Protein AF-A0A934VX30-F1 (afdb_monomer)

Sequence (200 aa):
MTDPTPDWPLPFYFNGYEMPKWTAQWHLCSLGEYLNHFRDEWDEFVGFQHIWQLQCRLDHEKTVESEDPLIFQIFAQQVLICLIENRPAILEQITNATHSETSAEEVYHGLISGIGAMLDHVKTDGFAYWTSGNDDDLAELRSLIQHHQSPDGLEPPHAIQRRSEQERRIQSQQKELRYLAQSGLLDKPLRKIANQVSTP

Secondary structure (DSSP, 8-state):
-PPPPTTPSPPEEETTEEPPTTTT-GGGG-THHHHTT-SS---TTSSHHHHHHHHHHHS-BSS-EEE-HHHHHHHHHHHHHHHHHTHHHHHHHHHHHS-TTS-HHHHHHHHHHHHHHHHHHHHHHS-EEEEES-HHHHHHHHHHHHHHTS---PPPHHHHHHHHHHHHHHHHHHHHHHHHHHSS-S-HHHHHHHHHHT--

Mean predicted aligned error: 7.64 Å

Organism: NCBI:txid454153

Nearest PDB structures (foldseek):
  6p3n-assembly1_A-2  TM=6.117E-01  e=1.470E+00  Glaucium flavum
  6p3m-assembly1_A-2  TM=6.043E-01  e=2.568E+00  Glaucium flavum
  5koc-assembly1_A  TM=6.055E-01  e=9.598E+00  Thalictrum flavum subsp. glaucum

pLDDT: mean 80.76, std 14.35, range [36.62, 95.94]

Solvent-accessible surface area (backbone atoms only — not comparable to full-atom values): 11334 Å² total; per-residue (Å²): 136,77,74,80,65,96,60,76,73,64,52,37,31,47,76,72,38,82,49,50,66,46,41,49,55,56,72,43,46,59,54,60,79,67,51,71,60,65,91,61,96,67,73,98,78,76,50,60,66,53,54,51,52,51,41,55,57,45,60,35,65,74,44,75,45,74,49,59,38,60,62,46,45,45,48,51,51,50,50,50,49,49,55,62,78,39,39,75,61,39,42,51,40,27,49,74,66,46,61,97,84,64,56,35,65,58,45,52,52,18,30,51,53,19,47,43,50,52,48,55,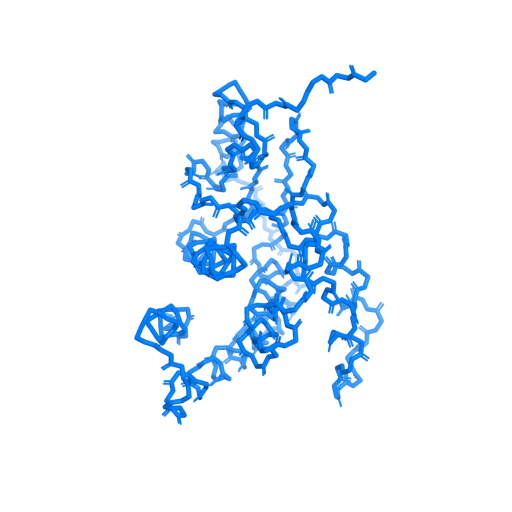46,26,71,73,71,68,43,40,38,35,36,22,42,58,75,66,51,47,52,53,44,43,55,50,53,62,56,66,74,56,89,83,81,86,81,58,72,72,58,54,57,53,48,56,52,44,51,51,48,42,56,50,53,25,52,50,33,37,48,51,37,68,68,64,81,48,56,72,71,59,25,50,44,28,44,59,68,37,53,132

Structure (mmCIF, N/CA/C/O backbone):
data_AF-A0A934VX30-F1
#
_entry.id   AF-A0A934VX30-F1
#
loop_
_atom_site.group_PDB
_atom_site.id
_atom_site.type_symbol
_atom_site.label_atom_id
_atom_site.label_alt_id
_atom_site.label_comp_id
_atom_site.label_asym_id
_atom_site.label_entity_id
_atom_site.label_seq_id
_atom_site.pdbx_PDB_ins_code
_atom_site.Cartn_x
_atom_site.Cartn_y
_atom_site.Cartn_z
_atom_site.occupancy
_atom_site.B_iso_or_equiv
_atom_site.auth_seq_id
_atom_site.auth_comp_id
_atom_site.auth_asym_id
_atom_site.auth_atom_id
_atom_site.pdbx_PDB_model_num
ATOM 1 N N . MET A 1 1 ? 11.274 29.461 6.784 1.00 36.62 1 MET A N 1
ATOM 2 C CA . MET A 1 1 ? 9.869 29.086 7.022 1.00 36.62 1 MET A CA 1
ATOM 3 C C . MET A 1 1 ? 9.152 29.317 5.713 1.00 36.62 1 MET A C 1
ATOM 5 O O . MET A 1 1 ? 8.796 30.446 5.420 1.00 36.62 1 MET A O 1
ATOM 9 N N . THR A 1 2 ? 9.124 28.301 4.860 1.00 41.56 2 THR A N 1
ATOM 10 C CA . THR A 1 2 ? 8.252 28.278 3.685 1.00 41.56 2 THR A CA 1
ATOM 11 C C . THR A 1 2 ? 6.836 28.054 4.194 1.00 41.56 2 THR A C 1
ATOM 13 O O . THR A 1 2 ? 6.635 27.171 5.028 1.00 41.56 2 THR A O 1
ATOM 16 N N . ASP A 1 3 ? 5.904 28.905 3.770 1.00 36.72 3 ASP A N 1
ATOM 17 C CA . ASP A 1 3 ? 4.470 28.730 4.005 1.00 36.72 3 ASP A CA 1
ATOM 18 C C . ASP A 1 3 ? 4.047 27.284 3.691 1.00 36.72 3 ASP A C 1
ATOM 20 O O . ASP A 1 3 ? 4.648 26.670 2.800 1.00 36.72 3 ASP A O 1
ATOM 24 N N . PRO A 1 4 ? 3.049 26.719 4.399 1.00 45.22 4 PRO A N 1
ATOM 25 C CA . PRO A 1 4 ? 2.517 25.417 4.031 1.00 45.22 4 PRO A CA 1
ATOM 26 C C . PRO A 1 4 ? 2.076 25.489 2.571 1.00 45.22 4 PRO A C 1
ATOM 28 O O . PRO A 1 4 ? 1.320 26.381 2.181 1.00 45.22 4 PRO A O 1
ATOM 31 N N . THR A 1 5 ? 2.596 24.579 1.752 1.00 52.81 5 THR A N 1
ATOM 32 C CA . THR A 1 5 ? 2.120 24.373 0.388 1.00 52.81 5 THR A CA 1
ATOM 33 C C . THR A 1 5 ? 0.595 24.223 0.476 1.00 52.81 5 THR A C 1
ATOM 35 O O . THR A 1 5 ? 0.141 23.369 1.241 1.00 52.81 5 THR A O 1
ATOM 38 N N . PRO A 1 6 ? -0.207 25.047 -0.229 1.00 56.06 6 PRO A N 1
ATOM 39 C CA . PRO A 1 6 ? -1.665 25.083 -0.054 1.00 56.06 6 PRO A CA 1
ATOM 40 C C . PRO A 1 6 ? -2.364 23.727 -0.248 1.00 56.06 6 PRO A C 1
ATOM 42 O O . PRO A 1 6 ? -3.486 23.545 0.214 1.00 56.06 6 PRO A O 1
ATOM 45 N N . ASP A 1 7 ? -1.680 22.782 -0.895 1.00 65.81 7 ASP A N 1
ATOM 46 C CA . ASP A 1 7 ? -2.212 21.505 -1.358 1.00 65.81 7 ASP A CA 1
ATOM 47 C C . ASP A 1 7 ? -1.599 20.291 -0.636 1.00 65.81 7 ASP A C 1
ATOM 49 O O . ASP A 1 7 ? -1.444 19.239 -1.243 1.00 65.81 7 ASP A O 1
ATOM 53 N N . TRP A 1 8 ? -1.209 20.394 0.642 1.00 76.62 8 TRP A N 1
ATOM 54 C CA . TRP A 1 8 ? -0.690 19.224 1.370 1.00 76.62 8 TRP A CA 1
ATOM 55 C C . TRP A 1 8 ? -1.780 18.147 1.622 1.00 76.62 8 TRP A C 1
ATOM 57 O O . TRP A 1 8 ? -2.905 18.480 2.027 1.00 76.62 8 TRP A O 1
ATOM 67 N N . PRO A 1 9 ? -1.461 16.847 1.450 1.00 85.75 9 PRO A N 1
ATOM 68 C CA . PRO A 1 9 ? -0.227 16.313 0.873 1.00 85.75 9 PRO A CA 1
ATOM 69 C C . PRO A 1 9 ? -0.204 16.477 -0.649 1.00 85.75 9 PRO A C 1
ATOM 71 O O . PRO A 1 9 ? -1.254 16.416 -1.292 1.00 85.75 9 PRO A O 1
ATOM 74 N N . LEU A 1 10 ? 1.003 16.635 -1.203 1.00 87.44 10 LEU A N 1
ATOM 75 C CA . LEU A 1 10 ? 1.217 16.717 -2.649 1.00 87.44 10 LEU A CA 1
ATOM 76 C C . LEU A 1 10 ? 0.574 15.526 -3.386 1.00 87.44 10 LEU A C 1
ATOM 78 O O . LEU A 1 10 ? 0.442 14.442 -2.800 1.00 87.44 10 LEU A O 1
ATOM 82 N N . PRO A 1 11 ? 0.223 15.692 -4.676 1.00 91.06 11 PRO A N 1
ATOM 83 C CA . PRO A 1 11 ? -0.213 14.581 -5.506 1.00 91.06 11 PRO A CA 1
ATOM 84 C C . PRO A 1 11 ? 0.801 13.437 -5.470 1.00 91.06 11 PRO A C 1
ATOM 86 O O . PRO A 1 11 ? 2.014 13.643 -5.558 1.00 91.06 11 PRO A O 1
ATOM 89 N N . PHE A 1 12 ? 0.281 12.222 -5.336 1.00 93.75 12 PHE A N 1
ATOM 90 C CA . PHE A 1 12 ? 1.074 11.004 -5.335 1.00 93.75 12 PHE A CA 1
ATOM 91 C C . PHE A 1 12 ? 0.736 10.192 -6.576 1.00 93.75 12 PHE A C 1
ATOM 93 O O . PHE A 1 12 ? -0.433 9.894 -6.829 1.00 93.75 12 PHE A O 1
ATOM 100 N N . TYR A 1 13 ? 1.760 9.814 -7.332 1.00 94.19 13 TYR A N 1
ATOM 101 C CA . TYR A 1 13 ? 1.614 9.014 -8.535 1.00 94.19 13 TYR A CA 1
ATOM 102 C C . TYR A 1 13 ? 2.253 7.651 -8.338 1.00 94.19 13 TYR A C 1
ATOM 104 O O . TYR A 1 13 ? 3.413 7.551 -7.945 1.00 94.19 13 TYR A O 1
ATOM 112 N N . PHE A 1 14 ? 1.514 6.603 -8.677 1.00 95.06 14 PHE A N 1
ATOM 113 C CA . PHE A 1 14 ? 1.977 5.225 -8.625 1.00 95.06 14 PHE A CA 1
ATOM 114 C C . PHE A 1 14 ? 1.748 4.569 -9.983 1.00 95.06 14 PHE A C 1
ATOM 116 O O . PHE A 1 14 ? 0.655 4.655 -10.542 1.00 95.06 14 PHE A O 1
ATOM 123 N N . ASN A 1 15 ? 2.792 3.973 -10.557 1.00 93.75 15 ASN A N 1
ATOM 124 C CA . ASN A 1 15 ? 2.795 3.391 -11.902 1.00 93.75 15 ASN A CA 1
ATOM 125 C C . ASN A 1 15 ? 2.232 4.328 -12.998 1.00 93.75 15 ASN A C 1
ATOM 127 O O . ASN A 1 15 ? 1.675 3.881 -13.997 1.00 93.75 15 ASN A O 1
ATOM 131 N N . GLY A 1 16 ? 2.379 5.647 -12.827 1.00 90.75 16 GLY A N 1
ATOM 132 C CA . GLY A 1 16 ? 1.897 6.659 -13.777 1.00 90.75 16 GLY A CA 1
ATOM 133 C C . GLY A 1 16 ? 0.425 7.067 -13.619 1.00 90.75 16 GLY A C 1
ATOM 134 O O . GLY A 1 16 ? -0.075 7.840 -14.449 1.00 90.75 16 GLY A O 1
ATOM 135 N N . TYR A 1 17 ? -0.242 6.581 -12.568 1.00 93.56 17 TYR A N 1
ATOM 136 C CA . TYR A 1 17 ? -1.609 6.924 -12.181 1.00 93.56 17 TYR A CA 1
ATOM 137 C C . TYR A 1 17 ? -1.616 7.779 -10.916 1.00 93.56 17 TYR A C 1
ATOM 139 O O . TYR A 1 17 ? -0.874 7.506 -9.976 1.00 93.56 17 TYR A O 1
ATOM 147 N N . GLU A 1 18 ? -2.471 8.798 -10.881 1.00 94.38 18 GLU A N 1
ATOM 148 C CA . GLU A 1 18 ? -2.703 9.586 -9.669 1.00 94.38 18 GLU A CA 1
ATOM 149 C C . GLU A 1 18 ? -3.464 8.748 -8.640 1.00 94.38 18 GLU A C 1
ATOM 151 O O . GLU A 1 18 ? -4.490 8.134 -8.947 1.00 94.38 18 GLU A O 1
ATOM 156 N N . MET A 1 19 ? -2.938 8.701 -7.423 1.00 95.12 19 MET A N 1
ATOM 157 C CA . MET A 1 19 ? -3.497 7.934 -6.321 1.00 95.12 19 MET A CA 1
ATOM 158 C C . MET A 1 19 ? -4.427 8.790 -5.454 1.00 95.12 19 MET A C 1
ATOM 160 O O . MET A 1 19 ? -4.319 10.017 -5.442 1.00 95.12 19 MET A O 1
ATOM 164 N N . PRO A 1 20 ? -5.321 8.162 -4.665 1.00 93.25 20 PRO A N 1
ATOM 165 C CA . PRO A 1 20 ? -6.128 8.870 -3.680 1.00 93.25 20 PRO A CA 1
ATOM 166 C C . PRO A 1 20 ? -5.300 9.785 -2.768 1.00 93.25 20 PRO A C 1
ATOM 168 O O . PRO A 1 20 ? -4.159 9.477 -2.405 1.00 93.25 20 PRO A O 1
ATOM 171 N N . LYS A 1 21 ? -5.907 10.886 -2.319 1.00 90.31 21 LYS A N 1
ATOM 172 C CA . LYS A 1 21 ? -5.304 11.757 -1.304 1.00 90.31 21 LYS A CA 1
ATOM 173 C C . LYS A 1 21 ? -4.921 10.932 -0.067 1.00 90.31 21 LYS A C 1
ATOM 175 O O . LYS A 1 21 ? -5.633 9.994 0.290 1.00 90.31 21 LYS A O 1
ATOM 180 N N . TRP A 1 22 ? -3.806 11.295 0.571 1.00 92.94 22 TRP A N 1
ATOM 181 C CA . TRP A 1 22 ? -3.218 10.627 1.745 1.00 92.94 22 TRP A CA 1
ATOM 182 C C . TRP A 1 22 ? -2.448 9.329 1.472 1.00 92.94 22 TRP A C 1
ATOM 184 O O . TRP A 1 22 ? -1.795 8.841 2.387 1.00 92.94 22 TRP A O 1
ATOM 194 N N . THR A 1 23 ? -2.438 8.800 0.241 1.00 93.50 23 THR A N 1
ATOM 195 C CA . THR A 1 23 ? -1.813 7.495 -0.073 1.00 93.50 23 THR A CA 1
ATOM 196 C C . THR A 1 23 ? -0.359 7.372 0.393 1.00 93.50 23 THR A C 1
ATOM 198 O O . THR A 1 23 ? 0.011 6.332 0.930 1.00 93.50 23 THR A O 1
ATOM 201 N N . ALA A 1 24 ? 0.452 8.422 0.233 1.00 91.38 24 ALA A N 1
ATOM 202 C CA . ALA A 1 24 ? 1.865 8.426 0.622 1.00 91.38 24 ALA A CA 1
ATOM 203 C C . ALA A 1 24 ? 2.107 8.645 2.130 1.00 91.38 24 ALA A C 1
ATOM 205 O O . ALA A 1 24 ? 3.222 8.484 2.615 1.00 91.38 24 ALA A O 1
ATOM 206 N N . GLN A 1 25 ? 1.079 9.005 2.904 1.00 91.56 25 GLN A N 1
ATOM 207 C CA . GLN A 1 25 ? 1.225 9.533 4.267 1.00 91.56 25 GLN A CA 1
ATOM 208 C C . GLN A 1 25 ? 1.241 8.428 5.335 1.00 91.56 25 GLN A C 1
ATOM 210 O O . GLN A 1 25 ? 0.619 8.532 6.393 1.00 91.56 25 GLN A O 1
ATOM 215 N N . TRP A 1 26 ? 1.961 7.338 5.057 1.00 90.31 26 TRP A N 1
ATOM 216 C CA . TRP A 1 26 ? 2.059 6.175 5.950 1.00 90.31 26 TRP A CA 1
ATOM 217 C C . TRP A 1 26 ? 2.685 6.541 7.300 1.00 90.31 26 TRP A C 1
ATOM 219 O O . TRP A 1 26 ? 2.377 5.926 8.322 1.00 90.31 26 TRP A O 1
ATOM 229 N N . HIS A 1 27 ? 3.529 7.575 7.319 1.00 87.12 27 HIS A N 1
ATOM 230 C CA . HIS A 1 27 ? 4.205 8.051 8.520 1.00 87.12 27 HIS A CA 1
ATOM 231 C C . HIS A 1 27 ? 3.259 8.561 9.613 1.00 87.12 27 HIS A C 1
ATOM 233 O O . HIS A 1 27 ? 3.639 8.547 10.781 1.00 87.12 27 HIS A O 1
ATOM 239 N N . LEU A 1 28 ? 2.025 8.945 9.268 1.00 88.75 28 LEU A N 1
ATOM 240 C CA . LEU A 1 28 ? 1.018 9.405 10.231 1.00 88.75 28 LEU A CA 1
ATOM 241 C C . LEU A 1 28 ? 0.503 8.284 11.151 1.00 88.75 28 LEU A C 1
ATOM 243 O O . LEU A 1 28 ? -0.133 8.562 12.162 1.00 88.75 28 LEU A O 1
ATOM 247 N N . CYS A 1 29 ? 0.763 7.023 10.801 1.00 84.94 29 CYS A N 1
ATOM 248 C CA . CYS A 1 29 ? 0.231 5.842 11.483 1.00 84.94 29 CYS A CA 1
ATOM 249 C C . CYS A 1 29 ? 1.260 5.109 12.356 1.00 84.94 29 CYS A C 1
ATOM 251 O O . CYS A 1 29 ? 1.006 3.964 12.717 1.00 84.94 29 CYS A O 1
ATOM 253 N N . SER A 1 30 ? 2.445 5.696 12.598 1.00 75.75 30 SER A N 1
ATOM 254 C CA . SER A 1 30 ? 3.513 5.164 13.472 1.00 75.75 30 SER A CA 1
ATOM 255 C C . SER A 1 30 ? 3.638 3.632 13.463 1.00 75.75 30 SER A C 1
ATOM 257 O O . SER A 1 30 ? 3.707 2.980 14.506 1.00 75.75 30 SER A O 1
ATOM 259 N N . LEU A 1 31 ? 3.668 3.044 12.259 1.00 74.62 31 LEU A N 1
ATOM 260 C CA . LEU A 1 31 ? 3.408 1.615 12.045 1.00 74.62 31 LEU A CA 1
ATOM 261 C C . LEU A 1 31 ? 4.392 0.694 12.784 1.00 74.62 31 LEU A C 1
ATOM 263 O O . LEU A 1 31 ? 4.102 -0.478 13.010 1.00 74.62 31 LEU A O 1
ATOM 267 N N . GLY A 1 32 ? 5.549 1.218 13.193 1.00 70.19 32 GLY A N 1
ATOM 268 C CA . GLY A 1 32 ? 6.560 0.463 13.924 1.00 70.19 32 GLY A CA 1
ATOM 269 C C . GLY A 1 32 ? 6.105 -0.132 15.242 1.00 70.19 32 GLY A C 1
ATOM 270 O O . GLY A 1 32 ? 6.554 -1.221 15.585 1.00 70.19 32 GLY A O 1
ATOM 271 N N . GLU A 1 33 ? 5.180 0.510 15.951 1.00 67.25 33 GLU A N 1
ATOM 272 C CA . GLU A 1 33 ? 4.672 -0.027 17.219 1.00 67.25 33 GLU A CA 1
ATOM 273 C C . GLU A 1 33 ? 3.882 -1.329 17.018 1.00 67.25 33 GLU A C 1
ATOM 275 O O . GLU A 1 33 ? 3.939 -2.224 17.857 1.00 67.25 33 GLU A O 1
ATOM 280 N N . TYR A 1 34 ? 3.216 -1.484 15.873 1.00 70.56 34 TYR A N 1
ATOM 281 C CA . TYR A 1 34 ? 2.404 -2.662 15.553 1.00 70.56 34 TYR A CA 1
ATOM 282 C C . TYR A 1 34 ? 3.186 -3.718 14.773 1.00 70.56 34 TYR A C 1
ATOM 284 O O . TYR A 1 34 ? 2.972 -4.918 14.939 1.00 70.56 34 TYR A O 1
ATOM 292 N N . LEU A 1 35 ? 4.127 -3.273 13.942 1.00 65.88 35 LEU A N 1
ATOM 293 C CA . LEU A 1 35 ? 4.952 -4.150 13.121 1.00 65.88 35 LEU A CA 1
ATOM 294 C C . LEU A 1 35 ? 6.086 -4.796 13.926 1.00 65.88 35 LEU A C 1
ATOM 296 O O . LEU A 1 35 ? 6.532 -5.871 13.568 1.00 65.88 35 LEU A O 1
ATOM 300 N N . ASN A 1 36 ? 6.519 -4.240 15.059 1.00 54.78 36 ASN A N 1
ATOM 301 C CA . ASN A 1 36 ? 7.505 -4.906 15.926 1.00 54.78 36 ASN A CA 1
ATOM 302 C C . ASN A 1 36 ? 6.970 -6.177 16.624 1.00 54.78 36 ASN A C 1
ATOM 304 O O . ASN A 1 36 ? 7.740 -6.904 17.249 1.00 54.78 36 ASN A O 1
ATOM 308 N N . HIS A 1 37 ? 5.670 -6.469 16.511 1.00 51.41 37 HIS A N 1
ATOM 309 C CA . HIS A 1 37 ? 5.022 -7.644 17.097 1.00 51.41 37 HIS A CA 1
ATOM 310 C C . HIS A 1 37 ? 4.815 -8.809 16.114 1.00 51.41 37 HIS A C 1
ATOM 312 O O . HIS A 1 37 ? 3.969 -9.669 16.377 1.00 51.41 37 HIS A O 1
ATOM 318 N N . PHE A 1 38 ? 5.571 -8.875 15.005 1.00 54.00 38 PHE A N 1
ATOM 319 C CA . PHE A 1 38 ? 5.577 -10.055 14.130 1.00 54.00 38 PHE A CA 1
ATOM 320 C C . PHE A 1 38 ? 5.755 -11.327 14.972 1.00 54.00 38 PHE A C 1
ATOM 322 O O . PHE A 1 38 ? 6.777 -11.532 15.620 1.00 54.00 38 PHE A O 1
ATOM 329 N N . ARG A 1 39 ? 4.713 -12.167 14.995 1.00 47.59 39 ARG A N 1
ATOM 330 C CA . ARG A 1 39 ? 4.658 -13.407 15.787 1.00 47.59 39 ARG A CA 1
ATOM 331 C C . ARG A 1 39 ? 5.528 -14.530 15.238 1.00 47.59 39 ARG A C 1
ATOM 333 O O . ARG A 1 39 ? 5.631 -15.569 15.884 1.00 47.59 39 ARG A O 1
ATOM 340 N N . ASP A 1 40 ? 6.149 -14.310 14.092 1.00 48.38 40 ASP A N 1
ATOM 341 C CA . ASP A 1 40 ? 6.945 -15.314 13.426 1.00 48.38 40 ASP A CA 1
ATOM 342 C C . ASP A 1 40 ? 8.385 -14.814 13.273 1.00 48.38 40 ASP A C 1
ATOM 344 O O . ASP A 1 40 ? 8.632 -13.727 12.743 1.00 48.38 40 ASP A O 1
ATOM 348 N N . GLU A 1 41 ? 9.319 -15.642 13.731 1.00 45.41 41 GLU A N 1
ATOM 349 C CA . GLU A 1 41 ? 10.759 -15.542 13.499 1.00 45.41 41 GLU A CA 1
ATOM 350 C C . GLU A 1 41 ? 11.048 -15.722 11.996 1.00 45.41 41 GLU A C 1
ATOM 352 O O . GLU A 1 41 ? 11.436 -16.799 11.551 1.00 45.41 41 GLU A O 1
ATOM 357 N N . TRP A 1 42 ? 10.798 -14.696 11.180 1.00 50.59 42 TRP A N 1
ATOM 358 C CA . TRP A 1 42 ? 11.233 -14.675 9.782 1.00 50.59 42 TRP A CA 1
ATOM 359 C C . TRP A 1 42 ? 12.538 -13.881 9.684 1.00 50.59 42 TRP A C 1
ATOM 361 O O . TRP A 1 42 ? 12.585 -12.696 10.011 1.00 50.59 42 TRP A O 1
ATOM 371 N N . ASP A 1 43 ? 13.589 -14.593 9.277 1.00 45.84 43 ASP A N 1
ATOM 372 C CA . ASP A 1 43 ? 14.989 -14.179 9.172 1.00 45.84 43 ASP A CA 1
ATOM 373 C C . ASP A 1 43 ? 15.202 -12.724 8.716 1.00 45.84 43 ASP A C 1
ATOM 375 O O . ASP A 1 43 ? 14.733 -12.326 7.651 1.00 45.84 43 ASP A O 1
ATOM 379 N N . GLU A 1 44 ? 15.950 -11.977 9.541 1.00 44.66 44 GLU A N 1
ATOM 380 C CA . GLU A 1 44 ? 16.964 -10.912 9.335 1.00 44.66 44 GLU A CA 1
ATOM 381 C C . GLU A 1 44 ? 16.955 -9.954 8.112 1.00 44.66 44 GLU A C 1
ATOM 383 O O . GLU A 1 44 ? 17.733 -9.001 8.106 1.00 44.66 44 GLU A O 1
ATOM 388 N N . PHE A 1 45 ? 16.107 -10.113 7.095 1.00 45.09 45 PHE A N 1
ATOM 389 C CA . PHE A 1 45 ? 16.185 -9.379 5.825 1.00 45.09 45 PHE A CA 1
ATOM 390 C C . PHE A 1 45 ? 14.906 -8.603 5.463 1.00 45.09 45 PHE A C 1
ATOM 392 O O . PHE A 1 45 ? 14.963 -7.668 4.672 1.00 45.09 45 PHE A O 1
ATOM 399 N N . VAL A 1 46 ? 13.752 -8.952 6.044 1.00 52.59 46 VAL A N 1
ATOM 400 C CA . VAL A 1 46 ? 12.426 -8.391 5.696 1.00 52.59 46 VAL A CA 1
ATOM 401 C C . VAL A 1 46 ? 11.698 -7.973 6.982 1.00 52.59 46 VAL A C 1
ATOM 403 O O . VAL A 1 46 ? 10.636 -8.481 7.325 1.00 52.59 46 VAL A O 1
ATOM 406 N N . GLY A 1 47 ? 12.330 -7.092 7.760 1.00 61.56 47 GLY A N 1
ATOM 407 C CA . GLY A 1 47 ? 11.823 -6.632 9.059 1.00 61.56 47 GLY A CA 1
ATOM 408 C C . GLY A 1 47 ? 11.169 -5.248 9.022 1.00 61.56 47 GLY A C 1
ATOM 409 O O . GLY A 1 47 ? 11.071 -4.605 7.975 1.00 61.56 47 GLY A O 1
ATOM 410 N N . PHE A 1 48 ? 10.800 -4.744 10.207 1.00 66.06 48 PHE A N 1
ATOM 411 C CA . PHE A 1 48 ? 10.321 -3.369 10.425 1.00 66.06 48 PHE A CA 1
ATOM 412 C C . PHE A 1 48 ? 11.191 -2.309 9.721 1.00 66.06 48 PHE A C 1
ATOM 414 O O . PHE A 1 48 ? 10.668 -1.336 9.183 1.00 66.06 48 PHE A O 1
ATOM 421 N N . GLN A 1 49 ? 12.507 -2.531 9.655 1.00 73.56 49 GLN A N 1
ATOM 422 C CA . GLN A 1 49 ? 13.445 -1.634 8.983 1.00 73.56 49 GLN A CA 1
ATOM 423 C C . GLN A 1 49 ? 13.122 -1.413 7.497 1.00 73.56 49 GLN A C 1
ATOM 425 O O . GLN A 1 49 ? 13.246 -0.285 7.026 1.00 73.56 49 GLN A O 1
ATOM 430 N N . HIS A 1 50 ? 12.687 -2.439 6.760 1.00 77.56 50 HIS A N 1
ATOM 431 C CA . HIS A 1 50 ? 12.352 -2.280 5.339 1.00 77.56 50 HIS A CA 1
ATOM 432 C C . HIS A 1 50 ? 11.028 -1.536 5.166 1.00 77.56 50 HIS A C 1
ATOM 434 O O . HIS A 1 50 ? 10.921 -0.677 4.299 1.00 77.56 50 HIS A O 1
ATOM 440 N N . ILE A 1 51 ? 10.037 -1.785 6.032 1.00 79.62 51 ILE A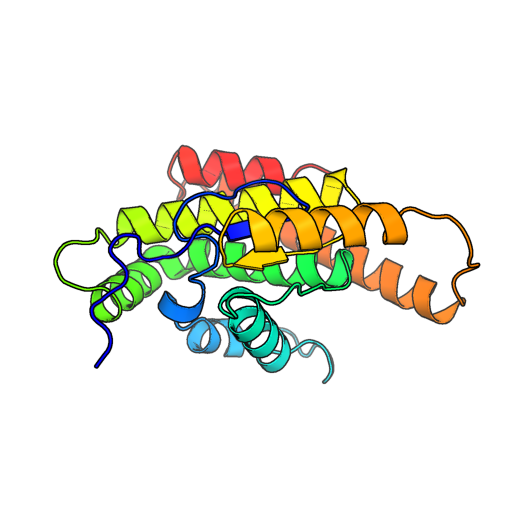 N 1
ATOM 441 C CA . ILE A 1 51 ? 8.784 -1.011 6.022 1.00 79.62 51 ILE A CA 1
ATOM 442 C C . ILE A 1 51 ? 9.065 0.458 6.339 1.00 79.62 51 ILE A C 1
ATOM 444 O O . ILE A 1 51 ? 8.527 1.338 5.674 1.00 79.62 51 ILE A O 1
ATOM 448 N N . TRP A 1 52 ? 9.947 0.731 7.301 1.00 81.06 52 TRP A N 1
ATOM 449 C CA . TRP A 1 52 ? 10.387 2.089 7.602 1.00 81.06 52 TRP A CA 1
ATOM 450 C C . TRP A 1 52 ? 11.091 2.741 6.402 1.00 81.06 52 TRP A C 1
ATOM 452 O O . TRP A 1 52 ? 10.769 3.870 6.046 1.00 81.06 52 TRP A O 1
ATOM 462 N N . GLN A 1 53 ? 11.992 2.022 5.721 1.00 84.00 53 GLN A N 1
ATOM 463 C CA . GLN A 1 53 ? 12.637 2.516 4.499 1.00 84.00 53 GLN A CA 1
ATOM 464 C C . GLN A 1 53 ? 11.620 2.795 3.388 1.00 84.00 53 GLN A C 1
ATOM 466 O O . GLN A 1 53 ? 11.692 3.843 2.750 1.00 84.00 53 GLN A O 1
ATOM 471 N N . LEU A 1 54 ? 10.657 1.895 3.174 1.00 86.50 54 LEU A N 1
ATOM 472 C CA . LEU A 1 54 ? 9.597 2.077 2.186 1.00 86.50 54 LEU A CA 1
ATOM 473 C C . LEU A 1 54 ? 8.731 3.295 2.526 1.00 86.50 54 LEU A C 1
ATOM 475 O O . LEU A 1 54 ? 8.471 4.114 1.654 1.00 86.50 54 LEU A O 1
ATOM 479 N N . GLN A 1 55 ? 8.359 3.465 3.795 1.00 86.56 55 GLN A N 1
ATOM 480 C CA . GLN A 1 55 ? 7.635 4.638 4.282 1.00 86.56 55 GLN A CA 1
ATOM 481 C C . GLN A 1 55 ? 8.405 5.937 3.998 1.00 86.56 55 GLN A C 1
ATOM 483 O O . GLN A 1 55 ? 7.820 6.883 3.481 1.00 86.56 55 GLN A O 1
ATOM 488 N N . CYS A 1 56 ? 9.707 5.988 4.296 1.00 85.44 56 CYS A N 1
ATOM 489 C CA . CYS A 1 56 ? 10.531 7.163 4.001 1.00 85.44 56 CYS A CA 1
ATOM 490 C C . CYS A 1 56 ? 10.593 7.471 2.499 1.00 85.44 56 CYS A C 1
ATOM 492 O O . CYS A 1 56 ? 10.567 8.635 2.114 1.00 85.44 56 CYS A O 1
ATOM 494 N N . ARG A 1 57 ? 10.655 6.440 1.649 1.00 86.50 57 ARG A N 1
ATOM 495 C CA . ARG A 1 57 ? 10.716 6.596 0.188 1.00 86.50 57 ARG A CA 1
ATOM 496 C C . ARG A 1 57 ? 9.368 6.951 -0.439 1.00 86.50 57 ARG A C 1
ATOM 498 O O . ARG A 1 57 ? 9.343 7.567 -1.496 1.00 86.50 57 ARG A O 1
ATOM 505 N N . LEU A 1 58 ? 8.250 6.566 0.176 1.00 85.75 58 LEU A N 1
ATOM 506 C CA . LEU A 1 58 ? 6.907 6.976 -0.254 1.00 85.75 58 LEU A CA 1
ATOM 507 C C . LEU A 1 58 ? 6.672 8.474 -0.031 1.00 85.75 58 LEU A C 1
ATOM 509 O O . LEU A 1 58 ? 6.062 9.137 -0.865 1.00 85.75 58 LEU A O 1
ATOM 513 N N . ASP A 1 59 ? 7.190 9.000 1.077 1.00 76.88 59 ASP A N 1
ATOM 514 C CA . ASP A 1 59 ? 7.068 10.411 1.457 1.00 76.88 59 ASP A CA 1
ATOM 515 C C . ASP A 1 59 ? 8.140 11.307 0.809 1.00 76.88 59 ASP A C 1
ATOM 517 O O . ASP A 1 59 ? 8.110 12.527 0.949 1.00 76.88 59 ASP A O 1
ATOM 521 N N . HIS A 1 60 ? 9.102 10.721 0.086 1.00 80.50 60 HIS A N 1
ATOM 522 C CA . HIS A 1 60 ? 10.112 11.480 -0.642 1.00 80.50 60 HIS A CA 1
ATOM 523 C C . HIS A 1 60 ? 9.499 12.192 -1.852 1.00 80.50 60 HIS A C 1
ATOM 525 O O . HIS A 1 60 ? 8.954 11.578 -2.771 1.00 80.50 60 HIS A O 1
ATOM 531 N N . GLU A 1 61 ? 9.618 13.516 -1.847 1.00 82.12 61 GLU A N 1
ATOM 532 C CA . GLU A 1 61 ? 9.124 14.382 -2.910 1.00 82.12 61 GLU A CA 1
ATOM 533 C C . GLU A 1 61 ? 10.137 14.509 -4.056 1.00 82.12 61 GLU A C 1
ATOM 535 O O . GLU A 1 61 ? 11.347 14.572 -3.825 1.00 82.12 61 GLU A O 1
ATOM 540 N N . LYS A 1 62 ? 9.630 14.654 -5.289 1.00 75.69 62 LYS A N 1
ATOM 541 C CA . LYS A 1 62 ? 10.397 15.041 -6.492 1.00 75.69 62 LYS A CA 1
ATOM 542 C C . LYS A 1 62 ? 11.522 14.084 -6.878 1.00 75.69 62 LYS A C 1
ATOM 544 O O . LYS A 1 62 ? 12.523 14.475 -7.478 1.00 75.69 62 LYS A O 1
ATOM 549 N N . THR A 1 63 ? 11.377 12.821 -6.502 1.00 82.94 63 THR A N 1
ATOM 550 C CA . THR A 1 63 ? 12.237 11.733 -6.960 1.00 82.94 63 THR A CA 1
ATOM 551 C C . THR A 1 63 ? 11.374 10.572 -7.411 1.00 82.94 63 THR A C 1
ATOM 553 O O . THR A 1 63 ? 10.355 10.272 -6.782 1.00 82.94 63 THR A O 1
ATOM 556 N N . VAL A 1 64 ? 11.776 9.912 -8.496 1.00 84.38 64 VAL A N 1
ATOM 557 C CA . VAL A 1 64 ? 11.166 8.645 -8.899 1.00 84.38 64 VAL A CA 1
ATOM 558 C C . VAL A 1 64 ? 11.825 7.514 -8.121 1.00 84.38 64 VAL A C 1
ATOM 560 O O . VAL A 1 64 ? 13.038 7.317 -8.181 1.00 84.38 64 VAL A O 1
ATOM 563 N N . GLU A 1 65 ? 11.008 6.761 -7.402 1.00 89.81 65 GLU A N 1
ATOM 564 C CA . GLU A 1 65 ? 11.414 5.633 -6.570 1.00 89.81 65 GLU A CA 1
ATOM 565 C C . GLU A 1 65 ? 10.775 4.339 -7.099 1.00 89.81 65 GLU A C 1
ATOM 567 O O . GLU A 1 65 ? 9.824 4.364 -7.885 1.00 89.81 65 GLU A O 1
ATOM 572 N N . SER A 1 66 ? 11.325 3.186 -6.707 1.00 89.00 66 SER A N 1
ATOM 573 C CA . SER A 1 66 ? 10.811 1.873 -7.128 1.00 89.00 66 SER A CA 1
ATOM 574 C C . SER A 1 66 ? 11.126 0.745 -6.151 1.00 89.00 66 SER A C 1
ATOM 576 O O . SER A 1 66 ? 12.058 0.829 -5.354 1.00 89.00 66 SER A O 1
ATOM 578 N N . GLU A 1 67 ? 10.374 -0.342 -6.215 1.00 88.56 67 GLU A N 1
ATOM 579 C CA . GLU A 1 67 ? 10.624 -1.542 -5.415 1.00 88.56 67 GLU A CA 1
ATOM 580 C C . GLU A 1 67 ? 10.350 -2.792 -6.252 1.00 88.56 67 GLU A C 1
ATOM 582 O O . GLU A 1 67 ? 9.598 -2.738 -7.230 1.00 88.56 67 GLU A O 1
ATOM 587 N N . ASP A 1 68 ? 10.944 -3.928 -5.876 1.00 87.62 68 ASP A N 1
ATOM 588 C CA . ASP A 1 68 ? 10.521 -5.199 -6.464 1.00 87.62 68 ASP A CA 1
ATOM 589 C C . ASP A 1 68 ? 9.005 -5.388 -6.229 1.00 87.62 68 ASP A C 1
ATOM 591 O O . ASP A 1 68 ? 8.523 -5.221 -5.104 1.00 87.62 68 ASP A O 1
ATOM 595 N N . PRO A 1 69 ? 8.224 -5.733 -7.267 1.00 89.25 69 PRO A N 1
ATOM 596 C CA . PRO A 1 69 ? 6.766 -5.781 -7.178 1.00 89.25 69 PRO A CA 1
ATOM 597 C C . PRO A 1 69 ? 6.247 -6.801 -6.157 1.00 89.25 69 PRO A C 1
ATOM 599 O O . PRO A 1 69 ? 5.182 -6.590 -5.576 1.00 89.25 69 PRO A O 1
ATOM 602 N N . LEU A 1 70 ? 6.960 -7.906 -5.917 1.00 89.25 70 LEU A N 1
ATOM 603 C CA . LEU A 1 70 ? 6.549 -8.892 -4.917 1.00 89.25 70 LEU A CA 1
ATOM 604 C C . LEU A 1 70 ? 6.895 -8.404 -3.509 1.00 89.25 70 LEU A C 1
ATOM 606 O O . LEU A 1 70 ? 6.075 -8.532 -2.599 1.00 89.25 70 LEU A O 1
ATOM 610 N N . ILE A 1 71 ? 8.071 -7.792 -3.340 1.00 87.56 71 ILE A N 1
ATOM 611 C CA . ILE A 1 71 ? 8.478 -7.155 -2.080 1.00 87.56 71 ILE A CA 1
ATOM 612 C C . ILE A 1 71 ? 7.488 -6.049 -1.695 1.00 87.56 71 ILE A C 1
ATOM 614 O O . ILE A 1 71 ? 6.963 -6.051 -0.579 1.00 87.56 71 ILE A O 1
ATOM 618 N N . PHE A 1 72 ? 7.168 -5.150 -2.629 1.00 90.69 72 PHE A N 1
ATOM 619 C CA . PHE A 1 72 ? 6.192 -4.088 -2.410 1.00 90.69 72 PHE A CA 1
ATOM 620 C C . PHE A 1 72 ? 4.829 -4.653 -2.000 1.00 90.69 72 PHE A C 1
ATOM 622 O O . PHE A 1 72 ? 4.253 -4.197 -1.014 1.00 90.69 72 PHE A O 1
ATOM 629 N N . GLN A 1 73 ? 4.328 -5.675 -2.708 1.00 91.62 73 GLN A N 1
ATOM 630 C CA . GLN A 1 73 ? 3.049 -6.308 -2.378 1.00 91.62 73 GLN A CA 1
ATOM 631 C C . GLN A 1 73 ? 3.019 -6.858 -0.952 1.00 91.62 73 GLN A C 1
ATOM 633 O O . GLN A 1 73 ? 2.045 -6.616 -0.241 1.00 91.62 73 GLN A O 1
ATOM 638 N N . ILE A 1 74 ? 4.071 -7.557 -0.516 1.00 89.44 74 ILE A N 1
ATOM 639 C CA . ILE A 1 74 ? 4.151 -8.109 0.844 1.00 89.44 74 ILE A CA 1
ATOM 640 C C . ILE A 1 74 ? 4.034 -6.998 1.889 1.00 89.44 74 ILE A C 1
ATOM 642 O O . ILE A 1 74 ? 3.275 -7.126 2.855 1.00 89.44 74 ILE A O 1
ATOM 646 N N . PHE A 1 75 ? 4.771 -5.901 1.704 1.00 88.19 75 PHE A N 1
ATOM 647 C CA . PHE A 1 75 ? 4.780 -4.802 2.664 1.00 88.19 75 PHE A CA 1
ATOM 648 C C . PHE A 1 75 ? 3.490 -3.993 2.641 1.00 88.19 75 PHE A C 1
ATOM 650 O O . PHE A 1 75 ? 2.915 -3.746 3.698 1.00 88.19 75 PHE A O 1
ATOM 657 N N . ALA A 1 76 ? 2.986 -3.639 1.463 1.00 92.06 76 ALA A N 1
ATOM 658 C CA . ALA A 1 76 ? 1.726 -2.924 1.328 1.00 92.06 76 ALA A CA 1
ATOM 659 C C . ALA A 1 76 ? 0.545 -3.739 1.888 1.00 92.06 76 ALA A C 1
ATOM 661 O O . ALA A 1 76 ? -0.283 -3.187 2.614 1.00 92.06 76 ALA A O 1
ATOM 662 N N . GLN A 1 77 ? 0.491 -5.059 1.658 1.00 91.25 77 GLN A N 1
ATOM 663 C CA . GLN A 1 77 ? -0.518 -5.920 2.290 1.00 91.25 77 GLN A CA 1
ATOM 664 C C . GLN A 1 77 ? -0.359 -5.972 3.808 1.00 91.25 77 GLN A C 1
ATOM 666 O O . GLN A 1 77 ? -1.355 -5.910 4.525 1.00 91.25 77 GLN A O 1
ATOM 671 N N . GLN A 1 78 ? 0.872 -6.043 4.313 1.00 88.44 78 GLN A N 1
ATOM 672 C CA . GLN A 1 78 ? 1.114 -6.055 5.751 1.00 88.44 78 GLN A CA 1
ATOM 673 C C . GLN A 1 78 ? 0.674 -4.755 6.429 1.00 88.44 78 GLN A C 1
ATOM 675 O O . GLN A 1 78 ? 0.056 -4.793 7.493 1.00 88.44 78 GLN A O 1
ATOM 680 N N . VAL A 1 79 ? 0.971 -3.611 5.811 1.00 90.06 79 VAL A N 1
ATOM 681 C CA . VAL A 1 79 ? 0.510 -2.307 6.292 1.00 90.06 79 VAL A CA 1
ATOM 682 C C . VAL A 1 79 ? -1.013 -2.248 6.252 1.00 90.06 79 VAL A C 1
ATOM 684 O O . VAL A 1 79 ? -1.623 -1.857 7.241 1.00 90.06 79 VAL A O 1
ATOM 687 N N . LEU A 1 80 ? -1.644 -2.719 5.175 1.00 91.25 80 LEU A N 1
ATOM 688 C CA . LEU A 1 80 ? -3.102 -2.772 5.079 1.00 91.25 80 LEU A CA 1
ATOM 689 C C . LEU A 1 80 ? -3.737 -3.615 6.198 1.00 91.25 80 LEU A C 1
ATOM 691 O O . LEU A 1 80 ? -4.685 -3.159 6.834 1.00 91.25 80 LEU A O 1
ATOM 695 N N . ILE A 1 81 ? -3.204 -4.811 6.471 1.00 89.12 81 ILE A N 1
ATOM 696 C CA . ILE A 1 81 ? -3.645 -5.668 7.586 1.00 89.12 81 ILE A CA 1
ATOM 697 C C . ILE A 1 81 ? -3.512 -4.910 8.911 1.00 89.12 81 ILE A C 1
ATOM 699 O O . ILE A 1 81 ? -4.481 -4.803 9.661 1.00 89.12 81 ILE A O 1
ATOM 703 N N . CYS A 1 82 ? -2.350 -4.302 9.159 1.00 88.44 82 CYS A N 1
ATOM 704 C CA . CYS A 1 82 ? -2.075 -3.547 10.378 1.00 88.44 82 CYS A CA 1
ATOM 705 C C . CYS A 1 82 ? -3.059 -2.387 10.591 1.00 88.44 82 CYS A C 1
ATOM 707 O O . CYS A 1 82 ? -3.596 -2.228 11.690 1.00 88.44 82 CYS A O 1
ATOM 709 N N . LEU A 1 83 ? -3.317 -1.594 9.546 1.00 89.75 83 LEU A N 1
ATOM 710 C CA . LEU A 1 83 ? -4.265 -0.479 9.585 1.00 89.75 83 LEU A CA 1
ATOM 711 C C . LEU A 1 83 ? -5.684 -0.958 9.913 1.00 89.75 83 LEU A C 1
ATOM 713 O O . LEU A 1 83 ? -6.427 -0.285 10.630 1.00 89.75 83 LEU A O 1
ATOM 717 N N . ILE A 1 84 ? -6.071 -2.118 9.387 1.00 89.94 84 ILE A N 1
ATOM 718 C CA . ILE A 1 84 ? -7.394 -2.698 9.597 1.00 89.94 84 ILE A CA 1
ATOM 719 C C . ILE A 1 84 ? -7.544 -3.234 11.027 1.00 89.94 84 ILE A C 1
ATOM 721 O O . ILE A 1 84 ? -8.515 -2.899 11.707 1.00 89.94 84 ILE A O 1
ATOM 725 N N . GLU A 1 85 ? -6.600 -4.046 11.497 1.00 87.88 85 GLU A N 1
ATOM 726 C CA . GLU A 1 85 ? -6.687 -4.701 12.807 1.00 87.88 85 GLU A CA 1
ATOM 727 C C . GLU A 1 85 ? -6.578 -3.716 13.974 1.00 87.88 85 GLU A C 1
ATOM 729 O O . GLU A 1 85 ? -7.217 -3.904 15.010 1.00 87.88 85 GLU A O 1
ATOM 734 N N . ASN A 1 86 ? -5.817 -2.634 13.795 1.00 88.81 86 ASN A N 1
ATOM 735 C CA . ASN A 1 86 ? -5.504 -1.676 14.855 1.00 88.81 86 ASN A CA 1
ATOM 736 C C . ASN A 1 86 ? -6.259 -0.347 14.710 1.00 88.81 86 ASN A C 1
ATOM 738 O O . ASN A 1 86 ? -5.853 0.660 15.291 1.00 88.81 86 ASN A O 1
ATOM 742 N N . ARG A 1 87 ? -7.375 -0.328 13.963 1.00 90.06 87 ARG A N 1
ATOM 743 C CA . ARG A 1 87 ? -8.117 0.893 13.592 1.00 90.06 87 ARG A CA 1
ATOM 744 C C . ARG A 1 87 ? -8.267 1.934 14.715 1.00 90.06 87 ARG A C 1
ATOM 746 O O . ARG A 1 87 ? -7.944 3.087 14.449 1.00 90.06 87 ARG A O 1
ATOM 753 N N . PRO A 1 88 ? -8.730 1.604 15.941 1.00 91.06 88 PRO A N 1
ATOM 754 C CA . PRO A 1 88 ? -8.910 2.618 16.983 1.00 91.06 88 PRO A CA 1
ATOM 755 C C . PRO A 1 88 ? -7.615 3.354 17.340 1.00 91.06 88 PRO A C 1
ATOM 757 O O . PRO A 1 88 ? -7.623 4.574 17.470 1.00 91.06 88 PRO A O 1
ATOM 760 N N . ALA A 1 89 ? -6.509 2.619 17.453 1.00 91.31 89 ALA A N 1
ATOM 761 C CA . ALA A 1 89 ? -5.222 3.186 17.827 1.00 91.31 89 ALA A CA 1
ATOM 762 C C . ALA A 1 89 ? -4.583 3.958 16.657 1.00 91.31 89 ALA A C 1
ATOM 764 O O . ALA A 1 89 ? -4.027 5.033 16.856 1.00 91.31 89 ALA A O 1
ATOM 765 N N . ILE A 1 90 ? -4.766 3.478 15.422 1.00 91.50 90 ILE A N 1
ATOM 766 C CA . ILE A 1 90 ? -4.351 4.197 14.210 1.00 91.50 90 ILE A CA 1
ATOM 767 C C . ILE A 1 90 ? -5.078 5.542 14.085 1.00 91.50 90 ILE A C 1
ATOM 769 O O . ILE A 1 90 ? -4.450 6.558 13.804 1.00 91.50 90 ILE A O 1
ATOM 773 N N . LEU A 1 91 ? -6.392 5.581 14.325 1.00 92.69 91 LEU A N 1
ATOM 774 C CA . LEU A 1 91 ? -7.162 6.829 14.280 1.00 92.69 91 LEU A CA 1
ATOM 775 C C . LEU A 1 91 ? -6.696 7.836 15.339 1.00 92.69 91 LEU A C 1
ATOM 777 O O . LEU A 1 91 ? -6.635 9.034 15.057 1.00 92.69 91 LEU A O 1
ATOM 781 N N . GLU A 1 92 ? -6.344 7.368 16.537 1.00 92.00 92 GLU A N 1
ATOM 782 C CA . GLU A 1 92 ? -5.758 8.208 17.586 1.00 92.00 92 GLU A CA 1
ATOM 783 C C . GLU A 1 92 ? -4.397 8.776 17.157 1.00 92.00 92 GLU A C 1
ATOM 785 O O . GLU A 1 92 ? -4.165 9.978 17.281 1.00 92.00 92 GLU A O 1
ATOM 790 N N . GLN A 1 93 ? -3.520 7.947 16.587 1.00 91.25 93 GLN A N 1
ATOM 791 C CA . GLN A 1 93 ? -2.215 8.385 16.086 1.00 91.25 93 GLN A CA 1
ATOM 792 C C . GLN A 1 93 ? -2.340 9.417 14.963 1.00 91.25 93 GLN A C 1
ATOM 794 O O . GLN A 1 93 ? -1.697 10.463 15.033 1.00 91.25 93 GLN A O 1
ATOM 799 N N . ILE A 1 94 ? -3.222 9.178 13.987 1.00 92.25 94 ILE A N 1
ATOM 800 C CA . ILE A 1 94 ? -3.508 10.145 12.922 1.00 92.25 94 ILE A CA 1
ATOM 801 C C . ILE A 1 94 ? -4.009 11.455 13.532 1.00 92.25 94 ILE A C 1
ATOM 803 O O . ILE A 1 94 ? -3.491 12.514 13.197 1.00 92.25 94 ILE A O 1
ATOM 807 N N . THR A 1 95 ? -4.964 11.395 14.467 1.00 91.56 95 THR A N 1
ATOM 808 C CA . THR A 1 95 ? -5.499 12.590 15.144 1.00 91.56 95 THR A CA 1
ATOM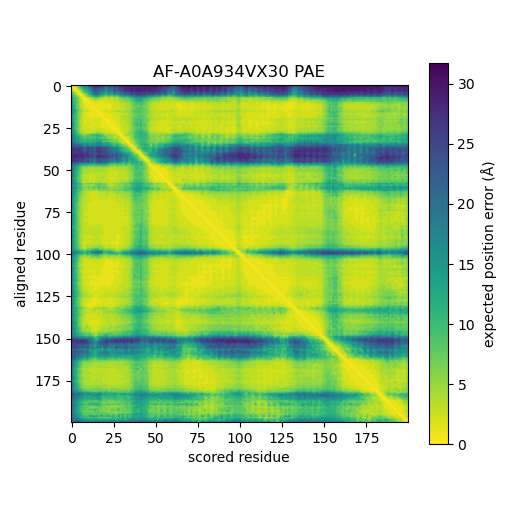 809 C C . THR A 1 95 ? -4.387 13.400 15.812 1.00 91.56 95 THR A C 1
ATOM 811 O O . THR A 1 95 ? -4.379 14.623 15.708 1.00 91.56 95 THR A O 1
ATOM 814 N N . ASN A 1 96 ? -3.430 12.728 16.454 1.00 89.19 96 ASN A N 1
ATOM 815 C CA . ASN A 1 96 ? -2.291 13.371 17.109 1.00 89.19 96 ASN A CA 1
ATOM 816 C C . ASN A 1 96 ? -1.263 13.940 16.116 1.00 89.19 96 ASN A C 1
ATOM 818 O O . ASN A 1 96 ? -0.571 14.903 16.445 1.00 89.19 96 ASN A O 1
ATOM 822 N N . ALA A 1 97 ? -1.142 13.346 14.927 1.00 86.62 97 ALA A N 1
ATOM 823 C CA . ALA A 1 97 ? -0.187 13.748 13.897 1.00 86.62 97 ALA A CA 1
ATOM 824 C C . ALA A 1 97 ? -0.724 14.850 12.963 1.00 86.62 97 ALA A C 1
ATOM 826 O O . ALA A 1 97 ? 0.058 15.614 12.401 1.00 86.62 97 ALA A O 1
ATOM 827 N N . THR A 1 98 ? -2.044 14.948 12.789 1.00 82.50 98 THR A N 1
ATOM 828 C CA . THR A 1 98 ? -2.688 15.915 11.885 1.00 82.50 98 THR A CA 1
ATOM 829 C C . THR A 1 98 ? -3.134 17.197 12.594 1.00 82.50 98 THR A C 1
ATOM 831 O O . THR A 1 98 ? -3.479 17.192 13.773 1.00 82.50 98 THR A O 1
ATOM 834 N N . HIS A 1 99 ? -3.165 18.319 11.867 1.00 73.50 99 HIS A N 1
ATOM 835 C CA . HIS A 1 99 ? -3.712 19.586 12.368 1.00 73.50 99 HIS A CA 1
ATOM 836 C C . HIS A 1 99 ? -5.251 19.557 12.463 1.00 73.50 99 HIS A C 1
ATOM 838 O O . HIS A 1 99 ? -5.907 18.766 11.790 1.00 73.50 99 HIS A O 1
ATOM 844 N N . SER A 1 100 ? -5.834 20.455 13.269 1.00 61.34 100 SER A N 1
ATOM 845 C CA . SER A 1 100 ? -7.230 20.401 13.750 1.00 61.34 100 SER A CA 1
ATOM 846 C C . SER A 1 100 ? -8.341 20.430 12.689 1.00 61.34 100 SER A C 1
ATOM 848 O O . SER A 1 100 ? -9.505 20.271 13.045 1.00 61.34 100 SER A O 1
ATOM 850 N N . GLU A 1 101 ? -8.019 20.673 11.419 1.00 75.56 101 GLU A N 1
ATOM 851 C CA . GLU A 1 101 ? -8.999 20.767 10.327 1.00 75.56 101 GLU A CA 1
ATOM 852 C C . GLU A 1 101 ? -9.126 19.472 9.506 1.00 75.56 101 GLU A C 1
ATOM 854 O O . GLU A 1 101 ? -10.145 19.274 8.846 1.00 75.56 101 GLU A O 1
ATOM 859 N N . THR A 1 102 ? -8.147 18.563 9.575 1.00 84.50 102 THR A N 1
ATOM 860 C CA . THR A 1 102 ? -8.172 17.303 8.818 1.00 84.50 102 THR A CA 1
ATOM 861 C C . THR A 1 102 ? -8.855 16.203 9.627 1.00 84.50 102 THR A C 1
ATOM 863 O O . THR A 1 102 ? -8.496 15.934 10.771 1.00 84.50 102 THR A O 1
ATOM 866 N N . SER A 1 103 ? -9.833 15.518 9.030 1.00 91.19 103 SER A N 1
ATOM 867 C CA . SER A 1 103 ? -10.481 14.379 9.681 1.00 91.19 103 SER A CA 1
ATOM 868 C C . SER A 1 103 ? -9.562 13.155 9.685 1.00 91.19 103 SER A C 1
ATOM 870 O O . SER A 1 103 ? -9.157 12.679 8.625 1.00 91.19 103 SER A O 1
ATOM 872 N N . ALA A 1 104 ? -9.296 12.580 10.86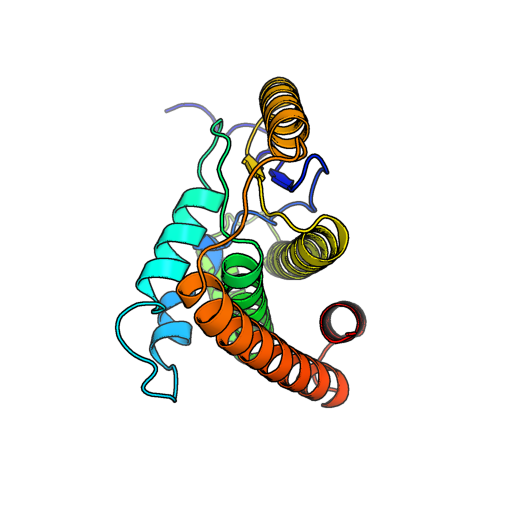1 1.00 92.75 104 ALA A N 1
ATOM 873 C CA . ALA A 1 104 ? -8.511 11.348 10.962 1.00 92.75 104 ALA A CA 1
ATOM 874 C C . ALA A 1 104 ? -9.140 10.172 10.192 1.00 92.75 104 ALA A C 1
ATOM 876 O O . ALA A 1 104 ? -8.426 9.345 9.630 1.00 92.75 104 ALA A O 1
ATOM 877 N N . GLU A 1 105 ? -10.472 10.129 10.107 1.00 92.38 105 GLU A N 1
ATOM 878 C CA . GLU A 1 105 ? -11.198 9.142 9.298 1.00 92.38 105 GLU A CA 1
ATOM 879 C C . GLU A 1 105 ? -10.955 9.347 7.799 1.00 92.38 105 GLU A C 1
ATOM 881 O O . GLU A 1 105 ? -10.795 8.376 7.064 1.00 92.38 105 GLU A O 1
ATOM 886 N N . GLU A 1 106 ? -10.887 10.599 7.333 1.00 92.19 106 GLU A N 1
ATOM 887 C CA . GLU A 1 106 ? -10.567 10.902 5.933 1.00 92.19 106 GLU A CA 1
ATOM 888 C C . GLU A 1 106 ? -9.167 10.398 5.572 1.00 92.19 106 GLU A C 1
ATOM 890 O O . GLU A 1 106 ? -9.005 9.713 4.562 1.00 92.19 106 GLU A O 1
ATOM 895 N N . VAL A 1 107 ? -8.173 10.671 6.422 1.00 93.00 107 VAL A N 1
ATOM 896 C CA . VAL A 1 107 ? -6.794 10.198 6.230 1.00 93.00 107 VAL A CA 1
ATOM 897 C C . VAL A 1 107 ? -6.738 8.675 6.258 1.00 93.00 107 VAL A C 1
ATOM 899 O O . VAL A 1 107 ? -6.163 8.063 5.362 1.00 93.00 107 VAL A O 1
ATOM 902 N N . TYR A 1 108 ? -7.380 8.047 7.246 1.00 93.50 108 TYR A N 1
ATOM 903 C CA . TYR A 1 108 ? -7.433 6.593 7.385 1.00 93.50 108 TYR A CA 1
ATOM 904 C C . TYR A 1 108 ? -8.045 5.913 6.153 1.00 93.50 108 TYR A C 1
ATOM 906 O O . TYR A 1 108 ? -7.477 4.967 5.600 1.00 93.50 108 TYR A O 1
ATOM 914 N N . HIS A 1 109 ? -9.184 6.418 5.672 1.00 91.94 109 HIS A N 1
ATOM 915 C CA . HIS A 1 109 ? -9.819 5.904 4.462 1.00 91.94 109 HIS A CA 1
ATOM 916 C C . HIS A 1 109 ? -8.990 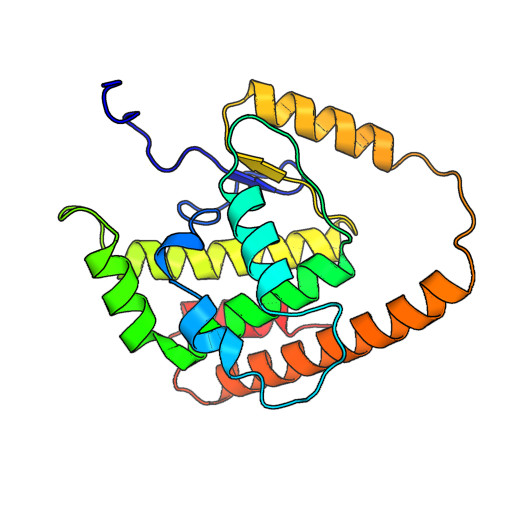6.174 3.204 1.00 91.94 109 HIS A C 1
ATOM 918 O O . HIS A 1 109 ? -8.940 5.307 2.327 1.00 91.94 109 HIS A O 1
ATOM 924 N N . GLY A 1 110 ? -8.337 7.336 3.116 1.00 93.12 110 GLY A N 1
ATOM 925 C CA . GLY A 1 110 ? -7.419 7.684 2.033 1.00 93.12 110 GLY A CA 1
ATOM 926 C C . GLY A 1 110 ? -6.238 6.721 1.956 1.00 93.12 110 GLY A C 1
ATOM 927 O O . GLY A 1 110 ? -5.981 6.159 0.894 1.00 93.12 110 GLY A O 1
ATOM 928 N N . LEU A 1 111 ? -5.604 6.426 3.094 1.00 94.00 111 LEU A N 1
ATOM 929 C CA . LEU A 1 111 ? -4.515 5.453 3.204 1.00 94.00 111 LEU A CA 1
ATOM 930 C C . LEU A 1 111 ? -4.945 4.059 2.752 1.00 94.00 111 LEU A C 1
ATOM 932 O O . LEU A 1 111 ? -4.302 3.467 1.891 1.00 94.00 111 LEU A O 1
ATOM 936 N N . ILE A 1 112 ? -6.053 3.535 3.281 1.00 93.44 112 ILE A N 1
ATOM 937 C CA . ILE A 1 112 ? -6.504 2.182 2.930 1.00 93.44 112 ILE A CA 1
ATOM 938 C C . ILE A 1 112 ? -6.910 2.089 1.456 1.00 93.44 112 ILE A C 1
ATOM 940 O O . ILE A 1 112 ? -6.556 1.123 0.778 1.00 93.44 112 ILE A O 1
ATOM 944 N N . SER A 1 113 ? -7.616 3.096 0.941 1.00 92.75 113 SER A N 1
ATOM 945 C CA . SER A 1 113 ? -8.007 3.140 -0.473 1.00 92.75 113 SER A CA 1
ATOM 946 C C . SER A 1 113 ? -6.792 3.257 -1.389 1.00 92.75 113 SER A C 1
ATOM 948 O O . SER A 1 113 ? -6.723 2.563 -2.400 1.00 92.75 113 SER A O 1
ATOM 950 N N . GLY A 1 114 ? -5.822 4.088 -1.010 1.00 94.94 114 GLY A N 1
ATOM 951 C CA . GLY A 1 114 ? -4.562 4.265 -1.715 1.00 94.94 114 GLY A CA 1
ATOM 952 C C . GLY A 1 114 ? -3.727 2.995 -1.766 1.00 94.94 114 GLY A C 1
ATOM 953 O O . GLY A 1 114 ? -3.315 2.572 -2.839 1.00 94.94 114 GLY A O 1
ATOM 954 N N . ILE A 1 115 ? -3.540 2.333 -0.622 1.00 95.44 115 ILE A N 1
ATOM 955 C CA . ILE A 1 115 ? -2.810 1.062 -0.541 1.00 95.44 115 ILE A CA 1
ATOM 956 C C . ILE A 1 115 ? -3.501 -0.020 -1.373 1.00 95.44 115 ILE A C 1
ATOM 958 O O . ILE A 1 115 ? -2.831 -0.740 -2.111 1.00 95.44 115 ILE A O 1
ATOM 962 N N . GLY A 1 116 ? -4.834 -0.108 -1.309 1.00 93.94 116 GLY A N 1
ATOM 963 C CA . GLY A 1 116 ? -5.607 -1.009 -2.164 1.00 93.94 116 GLY A CA 1
ATOM 964 C C . GLY A 1 116 ? -5.376 -0.750 -3.655 1.00 93.94 116 GLY A C 1
ATOM 965 O O . GLY A 1 116 ? -5.093 -1.686 -4.397 1.00 93.94 116 GLY A O 1
ATOM 966 N N . ALA A 1 117 ? -5.424 0.516 -4.082 1.00 94.94 117 ALA A N 1
ATOM 967 C CA . ALA A 1 117 ? -5.180 0.900 -5.471 1.00 94.94 117 ALA A CA 1
ATOM 968 C C . ALA A 1 117 ? -3.745 0.581 -5.921 1.00 94.94 117 ALA A C 1
ATOM 970 O O . ALA A 1 117 ? -3.558 0.010 -6.993 1.00 94.94 117 ALA A O 1
ATOM 971 N N . MET A 1 118 ? -2.735 0.880 -5.098 1.00 95.94 118 MET A N 1
ATOM 972 C CA . MET A 1 118 ? -1.343 0.531 -5.402 1.00 95.94 118 MET A CA 1
ATOM 973 C C . MET A 1 118 ? -1.174 -0.979 -5.583 1.00 95.94 118 MET A C 1
ATOM 975 O O . MET A 1 118 ? -0.535 -1.413 -6.534 1.00 95.94 118 MET A O 1
ATOM 979 N N . LEU A 1 119 ? -1.779 -1.794 -4.713 1.00 94.81 119 LEU A N 1
ATOM 980 C CA . LEU A 1 119 ? -1.740 -3.254 -4.832 1.00 94.81 119 LEU A CA 1
ATOM 981 C C . LEU A 1 119 ? -2.394 -3.754 -6.129 1.00 94.81 119 LEU A C 1
ATOM 983 O O . LEU A 1 119 ? -1.832 -4.631 -6.788 1.00 94.81 119 LEU A O 1
ATOM 987 N N . ASP A 1 120 ? -3.532 -3.176 -6.523 1.00 92.94 120 ASP A N 1
ATOM 988 C CA . ASP A 1 120 ? -4.198 -3.490 -7.794 1.00 92.94 120 ASP A CA 1
ATOM 989 C C . ASP A 1 120 ? -3.316 -3.119 -9.003 1.00 92.94 120 ASP A C 1
ATOM 991 O O . ASP A 1 120 ? -3.207 -3.899 -9.957 1.00 92.94 120 ASP A O 1
ATOM 995 N N . HIS A 1 121 ? -2.639 -1.967 -8.948 1.00 93.56 121 HIS A N 1
ATOM 996 C CA . HIS A 1 121 ? -1.698 -1.529 -9.980 1.00 93.56 121 HIS A CA 1
ATOM 997 C C . HIS A 1 121 ? -0.475 -2.439 -10.067 1.00 93.56 121 HIS A C 1
ATOM 999 O O . HIS A 1 121 ? -0.175 -2.930 -11.148 1.00 93.56 121 HIS A O 1
ATOM 1005 N N . VAL A 1 122 ? 0.184 -2.772 -8.952 1.00 92.19 122 VAL A N 1
ATOM 1006 C CA . VAL A 1 122 ? 1.337 -3.690 -8.986 1.00 92.19 122 VAL A CA 1
ATOM 1007 C C . VAL A 1 122 ? 0.951 -5.055 -9.546 1.00 92.19 122 VAL A C 1
ATOM 1009 O O . VAL A 1 122 ? 1.696 -5.628 -10.340 1.00 92.19 122 VAL A O 1
ATOM 1012 N N . LYS A 1 123 ? -0.223 -5.572 -9.169 1.00 88.69 123 LYS A N 1
ATOM 1013 C CA . LYS A 1 123 ? -0.727 -6.845 -9.689 1.00 88.69 123 LYS A CA 1
ATOM 1014 C C . LYS A 1 123 ? -0.963 -6.800 -11.202 1.00 88.69 123 LYS A C 1
ATOM 1016 O O . LYS A 1 123 ? -0.691 -7.783 -11.886 1.00 88.69 123 LYS A O 1
ATOM 1021 N N . THR A 1 124 ? -1.499 -5.692 -11.707 1.00 89.38 124 THR A N 1
ATOM 1022 C CA . THR A 1 124 ? -1.858 -5.532 -13.124 1.00 89.38 124 THR A CA 1
ATOM 1023 C C . THR A 1 124 ? -0.639 -5.235 -13.992 1.00 89.38 124 THR A C 1
ATOM 1025 O O . THR A 1 124 ? -0.480 -5.823 -15.059 1.00 89.38 124 THR A O 1
ATOM 1028 N N . ASP A 1 125 ? 0.220 -4.339 -13.520 1.00 87.69 125 ASP A N 1
ATOM 1029 C CA . ASP A 1 125 ? 1.322 -3.769 -14.287 1.00 87.69 125 ASP A CA 1
ATOM 1030 C C . ASP A 1 125 ? 2.602 -4.612 -14.170 1.00 87.69 125 ASP A C 1
ATOM 1032 O O . ASP A 1 125 ? 3.426 -4.628 -15.083 1.00 87.69 125 ASP A O 1
ATOM 1036 N N . GLY A 1 126 ? 2.768 -5.342 -13.060 1.00 86.75 126 GLY A N 1
ATOM 1037 C CA . GLY A 1 126 ? 3.933 -6.191 -12.801 1.00 86.75 126 GLY A CA 1
ATOM 1038 C C . GLY A 1 126 ? 5.175 -5.438 -12.317 1.00 86.75 126 GLY A C 1
ATOM 1039 O O . GLY A 1 126 ? 6.255 -6.019 -12.273 1.00 86.7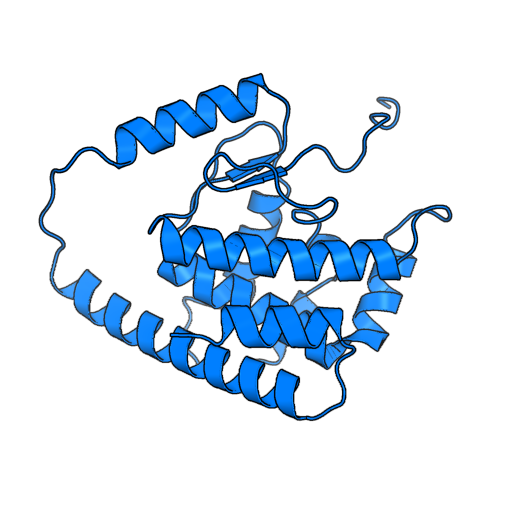5 126 GLY A O 1
ATOM 1040 N N . PHE A 1 127 ? 5.041 -4.167 -11.942 1.00 88.50 127 PHE A N 1
ATOM 1041 C CA . PHE A 1 127 ? 6.111 -3.323 -11.403 1.00 88.50 127 PHE A CA 1
ATOM 1042 C C . PHE A 1 127 ? 5.563 -2.344 -10.356 1.00 88.50 127 PHE A C 1
ATOM 1044 O O . PHE A 1 127 ? 4.351 -2.151 -10.256 1.00 88.50 127 PHE A O 1
ATOM 1051 N N . ALA A 1 128 ? 6.455 -1.734 -9.572 1.00 92.00 128 ALA A N 1
ATOM 1052 C CA . ALA A 1 128 ? 6.117 -0.741 -8.555 1.00 92.00 128 ALA A CA 1
ATOM 1053 C C . ALA A 1 128 ? 7.061 0.464 -8.664 1.00 92.00 128 ALA A C 1
ATOM 1055 O O . ALA A 1 128 ? 8.195 0.413 -8.190 1.00 92.00 128 ALA A O 1
ATOM 1056 N N . TYR A 1 129 ? 6.584 1.539 -9.290 1.00 91.50 129 TYR A N 1
ATOM 1057 C CA . TYR A 1 129 ? 7.275 2.825 -9.393 1.00 91.50 129 TYR A CA 1
ATOM 1058 C C . TYR A 1 129 ? 6.382 3.942 -8.868 1.00 91.50 129 TYR A C 1
ATOM 1060 O O . TYR A 1 129 ? 5.170 3.916 -9.087 1.00 91.50 129 TYR A O 1
ATOM 1068 N N . TRP A 1 130 ? 6.959 4.951 -8.225 1.00 94.75 130 TRP A N 1
ATOM 1069 C CA . TRP A 1 130 ? 6.176 6.072 -7.716 1.00 94.75 130 TRP A CA 1
ATOM 1070 C C . TRP A 1 130 ? 6.951 7.378 -7.641 1.00 94.75 130 TRP A C 1
ATOM 1072 O O . TRP A 1 130 ? 8.178 7.403 -7.717 1.00 94.75 130 TRP A O 1
ATOM 1082 N N . THR A 1 131 ? 6.204 8.466 -7.476 1.00 92.62 131 THR A N 1
ATOM 1083 C CA . THR A 1 131 ? 6.732 9.782 -7.126 1.00 92.62 131 THR A CA 1
ATOM 1084 C C . THR A 1 131 ? 5.664 10.621 -6.418 1.00 92.62 131 THR A C 1
ATOM 1086 O O . THR A 1 131 ? 4.468 10.448 -6.665 1.00 92.62 131 THR A O 1
ATOM 1089 N N . SER A 1 132 ? 6.092 11.528 -5.541 1.00 89.31 132 SER A N 1
ATOM 1090 C CA . SER A 1 132 ? 5.249 12.555 -4.914 1.00 89.31 132 SER A CA 1
ATOM 1091 C C . SER A 1 132 ? 5.642 13.909 -5.493 1.00 89.31 132 SER A C 1
ATOM 1093 O O . SER A 1 132 ? 6.789 14.329 -5.325 1.00 89.31 132 SER A O 1
ATOM 1095 N N . GLY A 1 133 ? 4.738 14.598 -6.189 1.00 85.75 133 GLY A N 1
ATOM 1096 C CA . GLY A 1 133 ? 5.150 15.776 -6.946 1.00 85.75 133 GLY A CA 1
ATOM 1097 C C . GLY A 1 133 ? 4.118 16.349 -7.910 1.00 85.75 133 GLY A C 1
ATOM 1098 O O . GLY A 1 133 ? 2.915 16.149 -7.764 1.00 85.75 133 GLY A O 1
ATOM 1099 N N . ASN A 1 134 ? 4.604 17.123 -8.875 1.00 84.69 134 ASN A N 1
ATOM 1100 C CA . ASN A 1 134 ? 3.800 17.811 -9.880 1.00 84.69 134 ASN A CA 1
ATOM 1101 C C . ASN A 1 134 ? 3.749 17.027 -11.213 1.00 84.69 134 ASN A C 1
ATOM 1103 O O . ASN A 1 134 ? 4.186 15.881 -11.307 1.00 84.69 134 ASN A O 1
ATOM 1107 N N . ASP A 1 135 ? 3.199 17.649 -12.258 1.00 85.38 135 ASP A N 1
ATOM 1108 C CA . ASP A 1 135 ? 3.071 17.031 -13.586 1.00 85.38 135 ASP A CA 1
ATOM 1109 C C . ASP A 1 135 ? 4.421 16.722 -14.265 1.00 85.38 135 ASP A C 1
ATOM 1111 O O . ASP A 1 135 ? 4.495 15.794 -15.076 1.00 85.38 135 ASP A O 1
ATOM 1115 N N . ASP A 1 136 ? 5.489 17.460 -13.939 1.00 86.50 136 ASP A N 1
ATOM 1116 C CA . ASP A 1 136 ? 6.832 17.199 -14.472 1.00 86.50 136 ASP A CA 1
ATOM 1117 C C . ASP A 1 136 ? 7.403 15.904 -13.869 1.00 86.50 136 ASP A C 1
ATOM 1119 O O . ASP A 1 136 ? 7.925 15.060 -14.602 1.00 86.50 136 ASP A O 1
ATOM 1123 N N . ASP A 1 137 ? 7.214 15.697 -12.560 1.00 86.75 137 ASP A N 1
ATOM 1124 C CA . ASP A 1 137 ? 7.602 14.461 -11.865 1.00 86.75 137 ASP A CA 1
ATOM 1125 C C . ASP A 1 137 ? 6.848 13.243 -12.449 1.00 86.75 137 ASP A C 1
ATOM 1127 O O . ASP A 1 137 ? 7.420 12.172 -12.683 1.00 86.75 137 ASP A O 1
ATOM 1131 N N . LEU A 1 138 ? 5.561 13.415 -12.780 1.00 87.94 138 LEU A N 1
ATOM 1132 C CA . LEU A 1 138 ? 4.761 12.395 -13.467 1.00 87.94 138 LEU A CA 1
ATOM 1133 C C . LEU A 1 138 ? 5.302 12.070 -14.871 1.00 87.94 138 LEU A C 1
ATOM 1135 O O . LEU A 1 138 ? 5.279 10.907 -15.294 1.00 87.94 138 LEU A O 1
ATOM 1139 N N . ALA A 1 139 ? 5.764 13.071 -15.623 1.00 88.94 139 ALA A N 1
ATOM 1140 C CA . ALA A 1 139 ? 6.340 12.857 -16.947 1.00 88.94 139 ALA A CA 1
ATOM 1141 C C . ALA A 1 139 ? 7.645 12.045 -16.872 1.00 88.94 139 ALA A C 1
ATOM 1143 O O . ALA A 1 139 ? 7.842 11.127 -17.676 1.00 88.94 139 ALA A O 1
ATOM 1144 N N . GLU A 1 140 ? 8.494 12.326 -15.881 1.00 86.38 140 GLU A N 1
ATOM 1145 C CA . GLU A 1 140 ? 9.722 11.569 -15.624 1.00 86.38 140 GLU A CA 1
ATOM 1146 C C . GLU A 1 140 ? 9.421 10.106 -15.263 1.00 86.38 140 GLU A C 1
ATOM 1148 O O . GLU A 1 140 ? 9.968 9.186 -15.882 1.00 86.38 140 GLU A O 1
ATOM 1153 N N . LEU A 1 141 ? 8.473 9.881 -14.346 1.00 88.25 141 LEU A N 1
ATOM 1154 C CA . LEU A 1 141 ? 7.999 8.546 -13.972 1.00 88.25 141 LEU A CA 1
ATOM 1155 C C . LEU A 1 141 ? 7.546 7.739 -15.201 1.00 88.25 141 LEU A C 1
ATOM 1157 O O . LEU A 1 141 ? 7.950 6.589 -15.388 1.00 88.25 141 LEU A O 1
ATOM 1161 N N . ARG A 1 142 ? 6.734 8.344 -16.076 1.00 89.19 142 ARG A N 1
ATOM 1162 C CA . ARG A 1 142 ? 6.237 7.687 -17.298 1.00 89.19 142 ARG A CA 1
ATOM 1163 C C . ARG A 1 142 ? 7.361 7.319 -18.263 1.00 89.19 142 ARG A C 1
ATOM 1165 O O . ARG A 1 142 ? 7.322 6.236 -18.848 1.00 89.19 142 ARG A O 1
ATOM 1172 N N . SER A 1 143 ? 8.364 8.183 -18.409 1.00 86.25 143 SER A N 1
ATOM 1173 C CA . SER A 1 143 ? 9.532 7.906 -19.250 1.00 86.25 143 SER A CA 1
ATOM 1174 C C . SER A 1 143 ? 10.326 6.694 -18.744 1.00 86.25 143 SER A C 1
ATOM 1176 O O . SER A 1 143 ? 10.761 5.863 -19.544 1.00 86.25 143 SER A O 1
ATOM 1178 N N . LEU A 1 144 ? 10.501 6.562 -17.425 1.00 83.88 144 LEU A N 1
ATOM 1179 C CA . LEU A 1 144 ? 11.203 5.426 -16.815 1.00 83.88 144 LEU A CA 1
ATOM 1180 C C . LEU A 1 144 ? 10.437 4.110 -16.984 1.00 83.88 144 LEU A C 1
ATOM 1182 O O . LEU A 1 144 ? 11.035 3.104 -17.371 1.00 83.88 144 LEU A O 1
ATOM 1186 N N . ILE A 1 145 ? 9.117 4.122 -16.770 1.00 86.50 145 ILE A N 1
ATOM 1187 C CA . ILE A 1 145 ? 8.257 2.945 -16.980 1.00 86.50 145 ILE A CA 1
ATOM 1188 C C . ILE A 1 145 ? 8.359 2.453 -18.429 1.00 86.50 145 ILE A C 1
ATOM 1190 O O . ILE A 1 145 ? 8.536 1.258 -18.666 1.00 86.50 145 ILE A O 1
ATOM 1194 N N . GLN A 1 146 ? 8.314 3.368 -19.403 1.00 85.00 146 GLN A N 1
ATOM 1195 C CA . GLN A 1 146 ? 8.446 3.017 -20.818 1.00 85.00 146 GLN A CA 1
ATOM 1196 C C . GLN A 1 146 ? 9.790 2.336 -21.123 1.00 85.00 146 GLN A C 1
ATOM 1198 O O . GLN A 1 146 ? 9.847 1.416 -21.938 1.00 85.00 146 GLN A O 1
ATOM 1203 N N . HIS A 1 147 ? 10.871 2.766 -20.467 1.00 78.81 147 HIS A N 1
ATOM 1204 C CA . HIS A 1 147 ? 12.183 2.145 -20.627 1.00 78.81 147 HIS A CA 1
ATOM 1205 C C . HIS A 1 147 ? 12.240 0.744 -19.997 1.00 78.81 147 HIS A C 1
ATOM 1207 O O . HIS A 1 147 ? 12.712 -0.190 -20.643 1.00 78.81 147 HIS A O 1
ATOM 1213 N N . HIS A 1 148 ? 11.708 0.584 -18.779 1.00 76.56 148 HIS A N 1
ATOM 1214 C CA . HIS A 1 148 ? 11.702 -0.680 -18.030 1.00 76.56 148 HIS A CA 1
ATOM 1215 C C . HIS A 1 148 ? 10.989 -1.824 -18.765 1.00 76.56 148 HIS A C 1
ATOM 1217 O O . HIS A 1 148 ? 11.411 -2.972 -18.690 1.00 76.56 148 HIS A O 1
ATOM 1223 N N . GLN A 1 149 ? 9.935 -1.520 -19.521 1.00 78.12 149 GLN A N 1
ATOM 1224 C CA . GLN A 1 149 ? 9.170 -2.513 -20.284 1.00 78.12 149 GLN A CA 1
ATOM 1225 C C . GLN A 1 149 ? 9.918 -3.073 -21.513 1.00 78.12 149 GLN A C 1
ATOM 1227 O O . GLN A 1 149 ? 9.377 -3.914 -22.235 1.00 78.12 149 GLN A O 1
ATOM 1232 N N . SER A 1 150 ? 11.151 -2.626 -21.775 1.00 68.94 150 SER A N 1
ATOM 1233 C CA . SER A 1 150 ? 11.975 -3.139 -22.87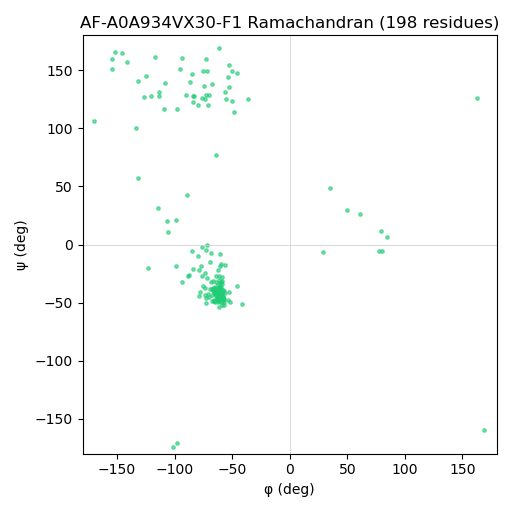2 1.00 68.94 150 SER A CA 1
ATOM 1234 C C . SER A 1 150 ? 12.567 -4.511 -22.508 1.00 68.94 150 SER A C 1
ATOM 1236 O O . SER A 1 150 ? 13.208 -4.641 -21.465 1.00 68.94 150 SER A O 1
ATOM 1238 N N . PRO A 1 151 ? 12.373 -5.552 -23.336 1.00 57.91 151 PRO A N 1
ATOM 1239 C CA . PRO A 1 151 ? 12.755 -6.911 -22.975 1.00 57.91 151 PRO A CA 1
ATOM 1240 C C . PRO A 1 151 ? 14.255 -7.107 -23.179 1.00 57.91 151 PRO A C 1
ATOM 1242 O O . PRO A 1 151 ? 14.697 -6.979 -24.311 1.00 57.91 151 PRO A O 1
ATOM 1245 N N . ASP A 1 152 ? 15.011 -7.449 -22.130 1.00 60.0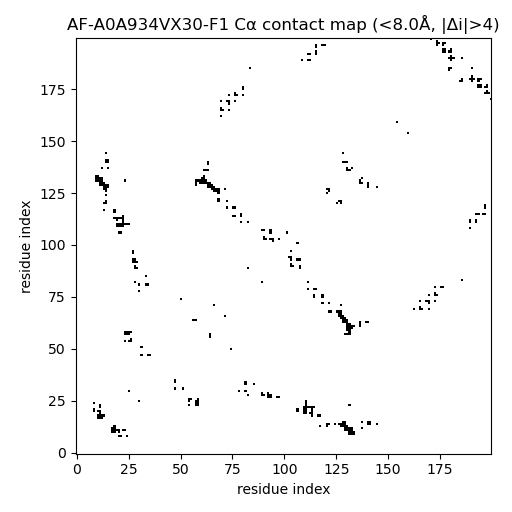6 152 ASP A N 1
ATOM 1246 C CA . ASP A 1 152 ? 16.244 -8.245 -22.253 1.00 60.06 152 ASP A CA 1
ATOM 1247 C C . ASP A 1 152 ? 16.784 -8.692 -20.880 1.00 60.06 152 ASP A C 1
ATOM 1249 O O . ASP A 1 152 ? 17.376 -7.921 -20.127 1.00 60.06 152 ASP A O 1
ATOM 1253 N N . GLY A 1 153 ? 16.623 -9.982 -20.569 1.00 50.56 153 GLY A N 1
ATOM 1254 C CA . GLY A 1 153 ? 17.305 -10.626 -19.444 1.00 50.56 153 GLY A CA 1
ATOM 1255 C C . GLY A 1 153 ? 16.669 -11.950 -19.024 1.00 50.56 153 GLY A C 1
ATOM 1256 O O . GLY A 1 153 ? 15.480 -12.010 -18.730 1.00 50.56 153 GLY A O 1
ATOM 1257 N N . LEU A 1 154 ? 17.463 -13.023 -18.970 1.00 50.94 154 LEU A N 1
ATOM 1258 C CA . LEU A 1 154 ? 17.071 -14.251 -18.273 1.00 50.94 154 LEU A CA 1
ATOM 1259 C C . LEU A 1 154 ? 17.386 -14.096 -16.782 1.00 50.94 154 LEU A C 1
ATOM 1261 O O . LEU A 1 154 ? 18.517 -13.776 -16.415 1.00 50.94 154 LEU A O 1
ATOM 1265 N N . GLU A 1 155 ? 16.393 -14.345 -15.931 1.00 58.47 155 GLU A N 1
ATOM 1266 C CA . GLU A 1 155 ? 16.533 -14.225 -14.480 1.00 58.47 155 GLU A CA 1
ATOM 1267 C C . GLU A 1 155 ? 17.338 -15.399 -13.887 1.00 58.47 155 GLU A C 1
ATOM 1269 O O . GLU A 1 155 ? 17.122 -16.557 -14.265 1.00 58.47 155 GLU A O 1
ATOM 1274 N N . PRO A 1 156 ? 18.277 -15.154 -12.954 1.00 45.84 156 PRO A N 1
ATOM 1275 C CA . PRO A 1 156 ? 19.078 -16.223 -12.374 1.00 45.84 156 PRO A CA 1
ATOM 1276 C C . PRO A 1 156 ? 18.261 -17.116 -11.407 1.00 45.84 156 PRO A C 1
ATOM 1278 O O . PRO A 1 156 ? 17.388 -16.625 -10.692 1.00 45.84 156 PRO A O 1
ATOM 1281 N N . PRO A 1 157 ? 18.571 -18.423 -11.272 1.00 51.66 157 PRO A N 1
ATOM 1282 C CA . PRO A 1 157 ? 17.735 -19.382 -10.527 1.00 51.66 157 PRO A CA 1
ATOM 1283 C C . PRO A 1 157 ? 17.482 -19.083 -9.039 1.00 51.66 157 PRO A C 1
ATOM 1285 O O . PRO A 1 157 ? 16.461 -19.493 -8.489 1.00 51.66 157 PRO A O 1
ATOM 1288 N N . HIS A 1 158 ? 18.393 -18.381 -8.363 1.00 49.19 158 HIS A N 1
ATOM 1289 C CA . HIS A 1 158 ? 18.212 -17.991 -6.959 1.00 49.19 158 HIS A CA 1
ATOM 1290 C C . HIS A 1 158 ? 17.188 -16.857 -6.795 1.00 49.19 158 HIS A C 1
ATOM 1292 O O . HIS A 1 158 ? 16.558 -16.761 -5.743 1.00 49.19 158 HIS A O 1
ATOM 1298 N N . ALA A 1 159 ? 16.978 -16.041 -7.836 1.00 61.12 159 ALA A N 1
ATOM 1299 C CA . ALA A 1 159 ? 15.868 -15.096 -7.881 1.00 61.12 159 ALA A CA 1
ATOM 1300 C C . ALA A 1 159 ? 14.531 -15.857 -7.925 1.00 61.12 159 ALA A C 1
ATOM 1302 O O . ALA A 1 159 ? 13.620 -15.532 -7.173 1.00 61.12 159 ALA A O 1
ATOM 1303 N N . ILE A 1 160 ? 14.457 -16.961 -8.683 1.00 60.75 160 ILE A N 1
ATOM 1304 C CA . ILE A 1 160 ? 13.249 -17.799 -8.809 1.00 60.75 160 ILE A CA 1
ATOM 1305 C C . ILE A 1 160 ? 12.818 -18.404 -7.461 1.00 60.75 160 ILE A C 1
ATOM 1307 O O . ILE A 1 160 ? 11.637 -18.372 -7.116 1.00 60.75 160 ILE A O 1
ATOM 1311 N N . GLN A 1 161 ? 13.754 -18.951 -6.674 1.00 59.53 161 GLN A N 1
ATOM 1312 C CA . GLN A 1 161 ? 13.415 -19.540 -5.368 1.00 59.53 161 GLN A CA 1
ATOM 1313 C C . GLN A 1 161 ? 12.824 -18.499 -4.409 1.00 59.53 161 GLN A C 1
ATOM 1315 O O . GLN A 1 161 ? 11.786 -18.759 -3.798 1.00 59.53 161 GLN A O 1
ATOM 1320 N N . ARG A 1 162 ? 13.426 -17.305 -4.345 1.00 72.75 162 ARG A N 1
ATOM 1321 C CA . ARG A 1 162 ? 12.929 -16.196 -3.519 1.00 72.75 162 ARG A CA 1
ATOM 1322 C C . ARG A 1 162 ? 11.564 -15.688 -3.991 1.00 72.75 162 ARG A C 1
ATOM 1324 O O . ARG A 1 162 ? 10.706 -15.441 -3.149 1.00 72.75 162 ARG A O 1
ATOM 1331 N N . ARG A 1 163 ? 11.313 -15.642 -5.308 1.00 80.00 163 ARG A N 1
ATOM 1332 C CA . ARG A 1 163 ? 9.986 -15.313 -5.863 1.00 80.00 163 ARG A CA 1
ATOM 1333 C C . ARG A 1 163 ? 8.901 -16.267 -5.363 1.00 80.00 163 ARG A C 1
ATOM 1335 O O . ARG A 1 163 ? 7.861 -15.816 -4.899 1.00 80.00 163 ARG A O 1
ATOM 1342 N N . SER A 1 164 ? 9.162 -17.576 -5.364 1.00 79.69 164 SER A N 1
ATOM 1343 C CA . SER A 1 164 ? 8.170 -18.564 -4.909 1.00 79.69 164 SER A CA 1
ATOM 1344 C C . SER A 1 164 ? 7.801 -18.429 -3.423 1.00 79.69 164 SER A C 1
ATOM 1346 O O . SER A 1 164 ? 6.670 -18.707 -3.023 1.00 79.69 164 SER A O 1
ATOM 1348 N N . GLU A 1 165 ? 8.746 -17.995 -2.590 1.00 81.88 165 GLU A N 1
ATOM 1349 C CA . GLU A 1 165 ? 8.510 -17.734 -1.171 1.00 81.88 165 GLU A CA 1
ATOM 1350 C C . GLU A 1 165 ? 7.704 -16.447 -0.971 1.00 81.88 165 GLU A C 1
ATOM 1352 O O . GLU A 1 165 ? 6.718 -16.441 -0.229 1.00 81.88 165 GLU A O 1
ATOM 1357 N N . GLN A 1 166 ? 8.050 -15.393 -1.715 1.00 85.62 166 GLN A N 1
ATOM 1358 C CA . GLN A 1 166 ? 7.305 -14.137 -1.724 1.00 85.62 166 GLN A CA 1
ATOM 1359 C C . GLN A 1 166 ? 5.852 -14.339 -2.177 1.00 85.62 166 GLN A C 1
ATOM 1361 O O . GLN A 1 166 ? 4.926 -13.866 -1.523 1.00 85.62 166 GLN A O 1
ATOM 1366 N N . GLU A 1 167 ? 5.626 -15.120 -3.234 1.00 88.19 167 GLU A N 1
ATOM 1367 C CA . GLU A 1 167 ? 4.287 -15.478 -3.714 1.00 88.19 167 GLU A CA 1
ATOM 1368 C C . GLU A 1 167 ? 3.469 -16.226 -2.654 1.00 88.19 167 GLU A C 1
ATOM 1370 O O . GLU A 1 167 ? 2.293 -15.924 -2.440 1.00 88.19 167 GLU A O 1
ATOM 1375 N N . ARG A 1 168 ? 4.076 -17.185 -1.941 1.00 86.31 168 ARG A N 1
ATOM 1376 C CA . ARG A 1 168 ? 3.399 -17.881 -0.833 1.00 86.31 168 ARG A CA 1
ATOM 1377 C C . ARG A 1 168 ? 3.026 -16.919 0.290 1.00 86.31 168 ARG A C 1
ATOM 1379 O O . ARG A 1 168 ? 1.949 -17.067 0.871 1.00 86.31 168 ARG A O 1
ATOM 1386 N N . ARG A 1 169 ? 3.884 -15.941 0.592 1.00 85.31 169 ARG A N 1
ATOM 1387 C CA . ARG A 1 169 ? 3.606 -14.925 1.613 1.00 85.31 169 ARG A CA 1
ATOM 1388 C C . ARG A 1 169 ? 2.437 -14.036 1.207 1.00 85.31 169 ARG A C 1
ATOM 1390 O O . ARG A 1 169 ? 1.503 -13.902 1.995 1.00 85.31 169 ARG A O 1
ATOM 1397 N N . ILE A 1 170 ? 2.450 -13.535 -0.026 1.00 89.50 170 ILE A N 1
ATOM 1398 C CA . ILE A 1 170 ? 1.345 -12.777 -0.627 1.00 89.50 170 ILE A CA 1
ATOM 1399 C C . ILE A 1 170 ? 0.040 -13.568 -0.490 1.00 89.50 170 ILE A C 1
ATOM 1401 O O . ILE A 1 170 ? -0.946 -13.073 0.046 1.00 89.50 170 ILE A O 1
ATOM 1405 N N . GLN A 1 171 ? 0.040 -14.846 -0.870 1.00 89.31 171 GLN A N 1
ATOM 1406 C CA . GLN A 1 171 ? -1.148 -15.695 -0.746 1.00 89.31 171 GLN A CA 1
ATOM 1407 C C . GLN A 1 171 ? -1.609 -15.880 0.708 1.00 89.31 171 GLN A C 1
ATOM 1409 O O . GLN A 1 171 ? -2.808 -16.021 0.961 1.00 89.31 171 GLN A O 1
ATOM 1414 N N . SER A 1 172 ? -0.685 -15.923 1.669 1.00 88.31 172 SER A N 1
ATOM 1415 C CA . SER A 1 172 ? -1.015 -16.001 3.094 1.00 88.31 172 SER A CA 1
ATOM 1416 C C . SER A 1 172 ? -1.691 -14.719 3.583 1.00 88.31 172 SER A C 1
ATOM 1418 O O . SER A 1 172 ? -2.767 -14.790 4.173 1.00 88.31 172 SER A O 1
ATOM 1420 N N . GLN A 1 173 ? -1.120 -13.554 3.274 1.00 88.94 173 GLN A N 1
ATOM 1421 C CA . GLN A 1 173 ? -1.674 -12.248 3.647 1.00 88.94 173 GLN A CA 1
ATOM 1422 C C . GLN A 1 173 ? -3.020 -11.977 2.956 1.00 88.94 173 GLN A C 1
ATOM 1424 O O . GLN A 1 173 ? -3.957 -11.483 3.578 1.00 88.94 173 GLN A O 1
ATOM 1429 N N . GLN A 1 174 ? -3.193 -12.408 1.705 1.00 89.81 174 GLN A N 1
ATOM 1430 C CA . GLN A 1 174 ? -4.489 -12.378 1.019 1.00 89.81 174 GLN A CA 1
ATOM 1431 C C . GLN A 1 174 ? -5.551 -13.244 1.713 1.00 89.81 174 GLN A C 1
ATOM 1433 O O . GLN A 1 174 ? -6.727 -12.885 1.741 1.00 89.81 174 GLN A O 1
ATOM 1438 N N . LYS A 1 175 ? -5.182 -14.401 2.282 1.00 88.94 175 LYS A N 1
ATOM 1439 C CA . LYS A 1 175 ? -6.130 -15.213 3.070 1.00 88.94 175 LYS A CA 1
ATOM 1440 C C . LYS A 1 175 ? -6.534 -14.498 4.356 1.00 88.94 175 LYS A C 1
ATOM 1442 O O . LYS A 1 175 ? -7.704 -14.557 4.728 1.00 88.94 175 LYS A O 1
ATOM 1447 N N . GLU A 1 176 ? -5.593 -13.824 5.002 1.00 89.19 176 GLU A N 1
ATOM 1448 C CA . GLU A 1 176 ? -5.826 -13.040 6.214 1.00 89.19 176 GLU A CA 1
ATOM 1449 C C . GLU A 1 176 ? -6.733 -11.832 5.948 1.00 89.19 176 GLU A C 1
ATOM 1451 O O . GLU A 1 176 ? -7.769 -11.687 6.595 1.00 89.19 176 GLU A O 1
ATOM 1456 N N . LEU A 1 177 ? -6.448 -11.044 4.909 1.00 88.12 177 LEU A N 1
ATOM 1457 C CA . LEU A 1 177 ? -7.314 -9.950 4.458 1.00 88.12 177 LEU A CA 1
ATOM 1458 C C . LEU A 1 177 ? -8.730 -10.436 4.125 1.00 88.12 177 LEU A C 1
ATOM 1460 O O . LEU A 1 177 ? -9.716 -9.789 4.490 1.00 88.12 177 LEU A O 1
ATOM 1464 N N . ARG A 1 178 ? -8.860 -11.608 3.494 1.00 87.75 178 ARG A N 1
ATOM 1465 C CA . ARG A 1 178 ? -10.164 -12.224 3.221 1.00 87.75 178 ARG A CA 1
ATOM 1466 C C . ARG A 1 178 ? -10.899 -12.586 4.508 1.00 87.75 178 ARG A C 1
ATOM 1468 O O . ARG A 1 178 ? -12.103 -12.354 4.603 1.00 87.75 178 ARG A O 1
ATOM 1475 N N . TYR A 1 179 ? -10.196 -13.140 5.491 1.00 87.94 179 TYR A N 1
ATOM 1476 C CA . TYR A 1 179 ? -10.768 -13.444 6.800 1.00 87.94 179 TYR A CA 1
ATOM 1477 C C . TYR A 1 179 ? -11.246 -12.168 7.507 1.00 87.94 179 TYR A C 1
ATOM 1479 O O . TYR A 1 179 ? -12.396 -12.108 7.947 1.00 87.94 179 TYR A O 1
ATOM 1487 N N . LEU A 1 180 ? -10.428 -11.112 7.523 1.00 86.00 180 LEU A N 1
ATOM 1488 C CA . LEU A 1 180 ? -10.798 -9.811 8.084 1.00 86.00 180 LEU A CA 1
ATOM 1489 C C . LEU A 1 180 ? -12.038 -9.232 7.391 1.00 86.00 180 LEU A C 1
ATOM 1491 O O . LEU A 1 180 ? -12.971 -8.798 8.069 1.00 86.00 180 LEU A O 1
ATOM 1495 N N . ALA A 1 181 ? -12.116 -9.321 6.060 1.00 84.00 181 ALA A N 1
ATOM 1496 C CA . ALA A 1 181 ? -13.284 -8.895 5.289 1.00 84.00 181 ALA A CA 1
ATOM 1497 C C . ALA A 1 181 ? -14.562 -9.671 5.655 1.00 84.00 181 ALA A C 1
ATOM 1499 O O . ALA A 1 181 ? -15.660 -9.106 5.663 1.00 84.00 181 ALA A O 1
ATOM 1500 N N . GLN A 1 182 ? -14.432 -10.963 5.955 1.00 83.44 182 GLN A N 1
ATOM 1501 C CA . GLN A 1 182 ? -15.549 -11.849 6.284 1.00 83.44 182 GLN A CA 1
ATOM 1502 C C . GLN A 1 182 ? -15.966 -11.788 7.758 1.00 83.44 182 GLN A C 1
ATOM 1504 O O . GLN A 1 182 ? -17.112 -12.110 8.064 1.00 83.44 182 GLN A O 1
ATOM 1509 N N . SER A 1 183 ? -15.092 -11.323 8.656 1.00 81.88 183 SER A N 1
ATOM 1510 C CA . SER A 1 183 ? -15.347 -11.229 10.103 1.00 81.88 183 SER A CA 1
ATOM 1511 C C . SER A 1 183 ? -16.541 -10.336 10.481 1.00 81.88 183 SER A C 1
ATOM 1513 O O . SER A 1 183 ? -17.048 -10.406 11.598 1.00 81.88 183 SER A O 1
ATOM 1515 N N . GLY A 1 184 ? -17.000 -9.482 9.559 1.00 67.69 184 GLY A N 1
ATOM 1516 C CA . GLY A 1 184 ? -18.115 -8.558 9.776 1.00 67.69 184 GLY A CA 1
ATOM 1517 C C . GLY A 1 184 ? -17.745 -7.289 10.548 1.00 67.69 184 GLY A C 1
ATOM 1518 O O . GLY A 1 184 ? -18.585 -6.397 10.634 1.00 67.69 184 GLY A O 1
ATOM 1519 N N . LEU A 1 185 ? -16.505 -7.181 11.039 1.00 72.62 185 LEU A N 1
ATOM 1520 C CA . LEU A 1 185 ? -16.002 -6.033 11.804 1.00 72.62 185 LEU A CA 1
ATOM 1521 C C . LEU A 1 185 ? -15.655 -4.823 10.925 1.00 72.62 185 LEU A C 1
ATOM 1523 O O . LEU A 1 185 ? -15.581 -3.704 11.424 1.00 72.62 185 LEU A O 1
ATOM 1527 N N . LEU A 1 186 ? -15.467 -5.036 9.619 1.00 76.88 186 LEU A N 1
ATOM 1528 C CA . LEU A 1 186 ? -15.153 -3.967 8.672 1.00 76.88 186 LEU A CA 1
ATOM 1529 C C . LEU A 1 186 ? -16.418 -3.308 8.139 1.00 76.88 186 LEU A C 1
ATOM 1531 O O . LEU A 1 186 ? -17.383 -3.995 7.770 1.00 76.88 186 LEU A O 1
ATOM 1535 N N . ASP A 1 187 ? -16.374 -1.984 8.012 1.00 78.38 187 ASP A N 1
ATOM 1536 C CA . ASP A 1 187 ? -17.370 -1.241 7.255 1.00 78.38 187 ASP A CA 1
ATOM 1537 C C . ASP A 1 187 ? -17.380 -1.655 5.767 1.00 78.38 187 ASP A C 1
ATOM 1539 O O . ASP A 1 187 ? -16.541 -2.418 5.273 1.00 78.38 187 ASP A O 1
ATOM 1543 N N . LYS A 1 188 ? -18.399 -1.197 5.036 1.00 81.75 188 LYS A N 1
ATOM 1544 C CA . LYS A 1 188 ? -18.611 -1.598 3.641 1.00 81.75 188 LYS A CA 1
ATOM 1545 C C . LYS A 1 188 ? -17.450 -1.179 2.712 1.00 81.75 188 LYS A C 1
ATOM 1547 O O . LYS A 1 188 ? -17.056 -2.025 1.904 1.00 81.75 188 LYS A O 1
ATOM 1552 N N . PRO A 1 189 ? -16.909 0.056 2.782 1.00 77.75 189 PRO A N 1
ATOM 1553 C CA . PRO A 1 189 ? -15.726 0.449 2.011 1.00 77.75 189 PRO A CA 1
ATOM 1554 C C . PRO A 1 189 ? -14.498 -0.439 2.252 1.00 77.75 189 PRO A C 1
ATOM 1556 O O . PRO A 1 189 ? -13.954 -0.994 1.297 1.00 77.75 189 PRO A O 1
ATOM 1559 N N . LEU A 1 190 ? -14.109 -0.646 3.510 1.00 76.06 190 LEU A N 1
ATOM 1560 C CA . LEU A 1 190 ? -12.918 -1.418 3.875 1.00 76.06 190 LEU A CA 1
ATOM 1561 C C . LEU A 1 190 ? -13.061 -2.886 3.478 1.00 76.06 190 LEU A C 1
ATOM 1563 O O . LEU A 1 190 ? -12.143 -3.495 2.930 1.00 76.06 190 LEU A O 1
ATOM 1567 N N . ARG A 1 191 ? -14.261 -3.444 3.664 1.00 82.88 191 ARG A N 1
ATOM 1568 C CA . ARG A 1 191 ? -14.586 -4.802 3.227 1.00 82.88 191 ARG A CA 1
ATOM 1569 C C . ARG A 1 191 ? -14.447 -4.975 1.718 1.00 82.88 191 ARG A C 1
ATOM 1571 O O . ARG A 1 191 ? -14.046 -6.047 1.269 1.00 82.88 191 ARG A O 1
ATOM 1578 N N . LYS A 1 192 ? -14.803 -3.963 0.923 1.00 83.62 192 LYS A N 1
ATOM 1579 C CA . LYS A 1 192 ? -14.652 -4.016 -0.535 1.00 83.62 192 LYS A CA 1
ATOM 1580 C C . LYS A 1 192 ? -13.171 -4.101 -0.915 1.00 83.62 192 LYS A C 1
ATOM 1582 O O . LYS A 1 192 ? -12.815 -5.018 -1.647 1.00 83.62 192 LYS A O 1
ATOM 1587 N N . ILE A 1 193 ? -12.339 -3.221 -0.359 1.00 81.69 193 ILE A N 1
ATOM 1588 C CA . ILE A 1 193 ? -10.893 -3.168 -0.633 1.00 81.69 193 ILE A CA 1
ATOM 1589 C C . ILE A 1 193 ? -10.215 -4.475 -0.215 1.00 81.69 193 ILE A C 1
ATOM 1591 O O . ILE A 1 193 ? -9.531 -5.103 -1.019 1.00 81.69 193 ILE A O 1
ATOM 1595 N N . ALA A 1 194 ? -10.485 -4.949 1.003 1.00 77.25 194 ALA A N 1
ATOM 1596 C CA . ALA A 1 194 ? -9.919 -6.200 1.493 1.00 77.25 194 ALA A CA 1
ATOM 1597 C C . ALA A 1 194 ? -10.295 -7.395 0.595 1.00 77.25 194 ALA A C 1
ATOM 1599 O O . ALA A 1 194 ? -9.443 -8.229 0.298 1.00 77.25 194 ALA A O 1
ATOM 1600 N N . ASN A 1 195 ? -11.531 -7.464 0.084 1.00 81.00 195 ASN A N 1
ATOM 1601 C CA . ASN A 1 195 ? -11.927 -8.510 -0.868 1.00 81.00 195 ASN A CA 1
ATOM 1602 C C . ASN A 1 195 ? -11.252 -8.371 -2.243 1.00 81.00 195 ASN A C 1
ATOM 1604 O O . ASN A 1 195 ? -10.902 -9.390 -2.836 1.00 81.00 195 ASN A O 1
ATOM 1608 N N . GLN A 1 196 ? -11.070 -7.146 -2.747 1.00 82.94 196 GLN A N 1
ATOM 1609 C CA . GLN A 1 196 ? -10.401 -6.894 -4.030 1.00 82.94 196 GLN A CA 1
ATOM 1610 C C . GLN A 1 196 ? -8.953 -7.390 -3.993 1.00 82.94 196 GLN A C 1
ATOM 1612 O O . GLN A 1 196 ? -8.597 -8.273 -4.773 1.00 82.94 196 GLN A O 1
ATOM 1617 N N . VAL A 1 197 ? -8.184 -6.946 -2.994 1.00 78.25 197 VAL A N 1
ATOM 1618 C CA . VAL A 1 197 ? -6.780 -7.346 -2.789 1.00 78.25 197 VAL A CA 1
ATOM 1619 C C . VAL A 1 197 ? -6.639 -8.856 -2.572 1.00 78.25 197 VAL A C 1
ATOM 1621 O O . VAL A 1 197 ? -5.663 -9.473 -2.993 1.00 78.25 197 VAL A O 1
ATOM 1624 N N . SER A 1 198 ? -7.635 -9.479 -1.938 1.00 74.44 198 SER A N 1
ATOM 1625 C CA . SER A 1 198 ? -7.636 -10.918 -1.658 1.00 74.44 198 SER A CA 1
ATOM 1626 C C . SER A 1 198 ? -7.961 -11.796 -2.871 1.00 74.44 198 SER A C 1
ATOM 1628 O O . SER A 1 198 ? -8.026 -13.019 -2.723 1.00 74.44 198 SER A O 1
ATOM 1630 N N . THR A 1 199 ? -8.253 -11.227 -4.041 1.00 72.12 199 THR A N 1
ATOM 1631 C CA . THR A 1 199 ? -8.584 -12.015 -5.235 1.00 72.12 199 THR A CA 1
ATOM 1632 C C . THR A 1 199 ? -7.289 -12.446 -5.939 1.00 72.12 199 THR A C 1
ATOM 1634 O O . THR A 1 199 ? -6.458 -11.575 -6.201 1.00 72.12 199 THR A O 1
ATOM 1637 N N . PRO A 1 200 ? -7.095 -13.749 -6.244 1.00 57.47 200 PRO A N 1
ATOM 1638 C CA . PRO A 1 200 ? -5.929 -14.249 -6.981 1.00 57.47 200 PRO A CA 1
ATOM 1639 C C . PRO A 1 200 ? -5.725 -13.548 -8.320 1.00 57.47 200 PRO A C 1
ATOM 1641 O O . PRO A 1 200 ? -6.729 -13.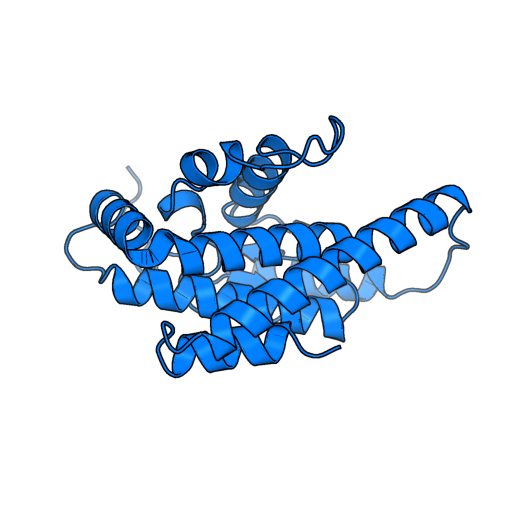147 -8.953 1.00 57.47 200 PRO A O 1
#

Foldseek 3Di:
DPDPPPDPPFFKDKLLDTAFHLQLVLVLQVCCVVQVPPVDPDDDDLGPVVLVVVSVVSSDALDKDWDQLLSLLLSLLVSLLSCLVCVVSSLVSNCVSDDPPDRSVSNSLSNNRRSLVNLVCCVVLVTIMMHGYDVVSSVVSNVVSVVVPDDDDDDDVVVVVVVVVSVVSQQVSLVVLQCSLVVPPDDPSSSVSSPSSSDD

Radius of gyration: 17.1 Å; Cα contacts (8 Å, |Δi|>4): 241; chains: 1; bounding box: 38×49×41 Å